Protein AF-A0A1A8F936-F1 (afdb_monomer_lite)

Radius of gyration: 35.99 Å; chains: 1; bounding box: 105×102×99 Å

Sequence (293 aa):
KYKYNGYVRSPADGATTPGNSGSQKEAGVRFKADCNIVEDEHPSTLSPKKKQRNGGMRNSPNCSPKMMSRHDPLLIPGNEQIENMDMNVKRYDSTGMFHWCPSKDIEKVILTRSEASMTVLSGHVVVCIFGDVTSALVGLRNLVMPLRASNFHYHELKPIVFVGSLDYLRREWETLHNFPKVSILPGTPLSRADLRAVNINLCDMCVILSANQNNIEDASLQDKECILASLNIKSMQFDDSIGVLQANSQGFTPPGMDRSSPDSSPVHGFVRQASVTTGSNIPIITELVNDSN

Foldseek 3Di:
DDDDDDDDDDDDDDDDDDDDDDDDDDDDPDPDDDDDDDDDDDDDDDDDDDDDDDDDDDDDDDDDDDDDDDDDDDDDPPDPPPVVVPVVDCLDDPVLFFGWDPFDDQVVQEDELVRLQVPPAAAAEEEFEADDLPFDDPQCLVVVGVLGTNVDDPVRRHAYEYEEAPNNVVVNSVSPRTHPRYHYYHHHLLDPSSCVSNVLLRYPEYEYYYSQQPPDPDLVCSCVRLVSSLVSLQADFDDPCVVVVVVPPPDDDDPDDDDDDDDDDDPPPPVPPPRRRGSNPRHYDTDGPDPVD

Organism: NCBI:txid1143690

Structure (mmCIF, N/CA/C/O backbone):
data_AF-A0A1A8F936-F1
#
_entry.id   AF-A0A1A8F936-F1
#
loop_
_atom_site.group_PDB
_atom_site.id
_atom_site.type_symbol
_atom_site.label_atom_id
_atom_site.label_alt_id
_atom_site.label_comp_id
_atom_site.label_asym_id
_atom_site.label_entity_id
_atom_site.label_seq_id
_atom_site.pdbx_PDB_ins_code
_atom_site.Cartn_x
_atom_site.Cartn_y
_atom_site.Cartn_z
_atom_site.occupancy
_atom_site.B_iso_or_equiv
_atom_site.auth_seq_id
_atom_site.auth_comp_id
_atom_site.auth_asym_id
_atom_site.auth_atom_id
_atom_site.pdbx_PDB_model_num
ATOM 1 N N . LYS A 1 1 ? -47.589 12.586 24.378 1.00 42.75 1 LYS A N 1
ATOM 2 C CA . LYS A 1 1 ? -47.772 13.029 25.784 1.00 42.75 1 LYS A CA 1
ATOM 3 C C . LYS A 1 1 ? -48.110 11.811 26.639 1.00 42.75 1 LYS A C 1
ATOM 5 O O . LYS A 1 1 ? -49.279 11.504 26.797 1.00 42.75 1 LYS A O 1
ATOM 10 N N . TYR A 1 2 ? -47.095 11.128 27.159 1.00 33.09 2 TYR A N 1
ATOM 11 C CA . TYR A 1 2 ? -47.246 10.101 28.188 1.00 33.09 2 TYR A CA 1
ATOM 12 C C . TYR A 1 2 ? -46.315 10.504 29.332 1.00 33.09 2 TYR A C 1
ATOM 14 O O . TYR A 1 2 ? -45.123 10.701 29.115 1.00 33.09 2 TYR A O 1
ATOM 22 N N . LYS A 1 3 ? -46.901 10.786 30.501 1.00 33.59 3 LYS A N 1
ATOM 23 C CA . LYS A 1 3 ? -46.202 11.209 31.720 1.00 33.59 3 LYS A CA 1
ATOM 24 C C . LYS A 1 3 ? -45.854 9.958 32.522 1.00 33.59 3 LYS A C 1
ATOM 26 O O . LYS A 1 3 ? -46.764 9.232 32.905 1.00 33.59 3 LYS A O 1
ATOM 31 N N . TYR A 1 4 ? -44.572 9.755 32.802 1.00 32.75 4 TYR A N 1
ATOM 32 C CA . TYR A 1 4 ? -44.099 8.821 33.820 1.00 32.75 4 TYR A CA 1
ATOM 33 C C . TYR A 1 4 ? -43.581 9.658 34.995 1.00 32.75 4 TYR A C 1
ATOM 35 O O . TYR A 1 4 ? -42.657 10.449 34.830 1.00 32.75 4 TYR A O 1
ATOM 43 N N . ASN A 1 5 ? -44.229 9.528 36.153 1.00 34.00 5 ASN A N 1
ATOM 44 C CA . ASN A 1 5 ? -43.796 10.087 37.433 1.00 34.00 5 ASN A CA 1
ATOM 45 C C . ASN A 1 5 ? -43.397 8.903 38.320 1.00 34.00 5 ASN A C 1
ATOM 47 O O . ASN A 1 5 ? -44.228 8.032 38.566 1.00 34.00 5 ASN A O 1
ATOM 51 N N . GLY A 1 6 ? -42.165 8.881 38.824 1.00 34.78 6 GLY A N 1
ATOM 52 C CA . GLY A 1 6 ? -41.709 7.869 39.775 1.00 34.78 6 GLY A CA 1
ATOM 53 C C . GLY A 1 6 ? -40.382 8.271 40.404 1.00 34.78 6 GLY A C 1
ATOM 54 O O . GLY A 1 6 ? -39.388 8.416 39.709 1.00 34.78 6 GLY A O 1
ATOM 55 N N . TYR A 1 7 ? -40.421 8.521 41.708 1.00 34.28 7 TYR A N 1
ATOM 56 C CA . TYR A 1 7 ? -39.411 9.164 42.546 1.00 34.28 7 TYR A CA 1
ATOM 57 C C . TYR A 1 7 ? -38.099 8.379 42.740 1.00 34.28 7 TYR A C 1
ATOM 59 O O . TYR A 1 7 ? -38.087 7.155 42.819 1.00 34.28 7 TYR A O 1
ATOM 67 N N . VAL A 1 8 ? -37.021 9.141 42.947 1.00 33.69 8 VAL A N 1
ATOM 68 C CA . VAL A 1 8 ? -35.706 8.733 43.474 1.00 33.69 8 VAL A CA 1
ATOM 69 C C . VAL A 1 8 ? -35.759 8.570 45.000 1.00 33.69 8 VAL A C 1
ATOM 71 O O . VAL A 1 8 ? -36.314 9.445 45.668 1.00 33.69 8 VAL A O 1
ATOM 74 N N . ARG A 1 9 ? -35.099 7.535 45.552 1.00 34.94 9 ARG A N 1
ATOM 75 C CA . ARG A 1 9 ? -34.324 7.599 46.817 1.00 34.94 9 ARG A CA 1
ATOM 76 C C . ARG A 1 9 ? -33.501 6.324 47.071 1.00 34.94 9 ARG A C 1
ATOM 78 O O . ARG A 1 9 ? -34.065 5.254 47.264 1.00 34.94 9 ARG A O 1
ATOM 85 N N . SER A 1 10 ? -32.178 6.487 47.137 1.00 36.84 10 SER A N 1
ATOM 86 C CA . SER A 1 10 ? -31.239 5.596 47.844 1.00 36.84 10 SER A CA 1
ATOM 87 C C . SER A 1 10 ? -31.344 5.795 49.366 1.00 36.84 10 SER A C 1
ATOM 89 O O . SER A 1 10 ? -31.863 6.827 49.809 1.00 36.84 10 SER A O 1
ATOM 91 N N . PRO A 1 11 ? -30.818 4.858 50.175 1.00 45.50 11 PRO A N 1
ATOM 92 C CA . PRO A 1 11 ? -29.579 5.165 50.900 1.00 45.50 11 PRO A CA 1
ATOM 93 C C . PRO A 1 11 ? -28.582 3.991 50.995 1.00 45.50 11 PRO A C 1
ATOM 95 O O . PRO A 1 11 ? -28.840 2.885 50.530 1.00 45.50 11 PRO A O 1
ATOM 98 N N . ALA A 1 12 ? -27.416 4.322 51.547 1.00 34.81 12 ALA A N 1
ATOM 99 C CA . ALA A 1 12 ? -26.143 3.613 51.533 1.00 34.81 12 ALA A CA 1
ATOM 100 C C . ALA A 1 12 ? -25.904 2.628 52.701 1.00 34.81 12 ALA A C 1
ATOM 102 O O . ALA A 1 12 ? -26.632 2.632 53.690 1.00 34.81 12 ALA A O 1
ATOM 103 N N . ASP A 1 13 ? -24.788 1.901 52.548 1.00 33.97 13 ASP A N 1
ATOM 104 C CA . ASP A 1 13 ? -23.874 1.304 53.538 1.00 33.97 13 ASP A CA 1
ATOM 105 C C . ASP A 1 13 ? -24.266 0.061 54.356 1.00 33.97 13 ASP A C 1
ATOM 107 O O . ASP A 1 13 ? -25.282 0.003 55.042 1.00 33.97 13 ASP A O 1
ATOM 111 N N . GLY A 1 14 ? -23.340 -0.913 54.363 1.00 30.88 14 GLY A N 1
ATOM 112 C CA . GLY A 1 14 ? -23.309 -2.013 55.331 1.00 30.88 14 GLY A CA 1
ATOM 113 C C . GLY A 1 14 ? -22.509 -3.241 54.885 1.00 30.88 14 GLY A C 1
ATOM 114 O O . GLY A 1 14 ? -23.079 -4.216 54.412 1.00 30.88 14 GLY A O 1
ATOM 115 N N . ALA A 1 15 ? -21.187 -3.210 55.062 1.00 32.78 15 ALA A N 1
ATOM 116 C CA . ALA A 1 15 ? -20.292 -4.364 54.942 1.00 32.78 15 ALA A CA 1
ATOM 117 C C . ALA A 1 15 ? -20.504 -5.383 56.077 1.00 32.78 15 ALA A C 1
ATOM 119 O O . ALA A 1 15 ? -20.591 -4.948 57.218 1.00 32.78 15 ALA A O 1
ATOM 120 N N . THR A 1 16 ? -20.464 -6.702 55.810 1.00 34.72 16 THR A N 1
ATOM 121 C CA . THR A 1 16 ? -19.676 -7.705 56.579 1.00 34.72 16 THR A CA 1
ATOM 122 C C . THR A 1 16 ? -19.672 -9.085 55.890 1.00 34.72 16 THR A C 1
ATOM 124 O O . THR A 1 16 ? -20.715 -9.612 55.516 1.00 34.72 16 THR A O 1
ATOM 127 N N . THR A 1 17 ? -18.487 -9.684 55.766 1.00 38.97 17 THR A N 1
ATOM 128 C CA . THR A 1 17 ? -18.207 -11.106 55.474 1.00 38.97 17 THR A CA 1
ATOM 129 C C . THR A 1 17 ? -18.592 -12.004 56.666 1.00 38.97 17 THR A C 1
ATOM 131 O O . THR A 1 17 ? -18.640 -11.505 57.792 1.00 38.97 17 THR A O 1
ATOM 134 N N . PRO A 1 18 ? -18.780 -13.330 56.484 1.00 45.25 18 PRO A N 1
ATOM 135 C CA . PRO A 1 18 ? -17.704 -14.247 56.903 1.00 45.25 18 PRO A CA 1
ATOM 136 C C . PRO A 1 18 ? -17.596 -15.577 56.117 1.00 45.25 18 PRO A C 1
ATOM 138 O O . PRO A 1 18 ? -18.572 -16.088 55.583 1.00 45.25 18 PRO A O 1
ATOM 141 N N . GLY A 1 19 ? -16.413 -16.204 56.205 1.00 29.14 19 GLY A N 1
ATOM 142 C CA . GLY A 1 19 ? -16.335 -17.621 56.598 1.00 29.14 19 GLY A CA 1
ATOM 143 C C . GLY A 1 19 ? -15.987 -18.676 55.541 1.00 29.14 19 GLY A C 1
ATOM 144 O O . GLY A 1 19 ? -16.849 -19.182 54.838 1.00 29.14 19 GLY A O 1
ATOM 145 N N . ASN A 1 20 ? -14.717 -19.089 55.556 1.00 31.97 20 ASN A N 1
ATOM 146 C CA . ASN A 1 20 ? -14.121 -20.269 54.915 1.00 31.97 20 ASN A CA 1
ATOM 147 C C . ASN A 1 20 ? -14.795 -21.619 55.255 1.00 31.97 20 ASN A C 1
ATOM 149 O O . ASN A 1 20 ? -15.024 -21.919 56.423 1.00 31.97 20 ASN A O 1
ATOM 153 N N . SER A 1 21 ? -14.914 -22.495 54.253 1.00 33.06 21 SER A N 1
ATOM 154 C CA . SER A 1 21 ? -14.606 -23.947 54.257 1.00 33.06 21 SER A CA 1
ATOM 155 C C . SER A 1 21 ? -14.824 -24.419 52.806 1.00 33.06 21 SER A C 1
ATOM 157 O O . SER A 1 21 ? -15.756 -23.965 52.163 1.00 33.06 21 SER A O 1
ATOM 159 N N . GLY A 1 22 ? -13.986 -25.184 52.117 1.00 27.64 22 GLY A N 1
ATOM 160 C CA . GLY A 1 22 ? -13.199 -26.351 52.477 1.00 27.64 22 GLY A CA 1
ATOM 161 C C . GLY A 1 22 ? -13.267 -27.285 51.257 1.00 27.64 22 GLY A C 1
ATOM 162 O O . GLY A 1 22 ? -14.348 -27.721 50.890 1.00 27.64 22 GLY A O 1
ATOM 163 N N . SER A 1 23 ? -12.119 -27.515 50.617 1.00 28.48 23 SER A N 1
ATOM 164 C CA . SER A 1 23 ? -11.715 -28.691 49.827 1.00 28.48 23 SER A CA 1
ATOM 165 C C . SER A 1 23 ? -12.760 -29.474 49.008 1.00 28.48 23 SER A C 1
ATOM 167 O O . SER A 1 23 ? -13.562 -30.197 49.584 1.00 28.48 23 SER A O 1
ATOM 169 N N . GLN A 1 24 ? -12.584 -29.543 47.678 1.00 31.23 24 GLN A N 1
ATOM 170 C CA . GLN A 1 24 ? -12.250 -30.799 46.971 1.00 31.23 24 GLN A CA 1
ATOM 171 C C . GLN A 1 24 ? -12.170 -30.649 45.434 1.00 31.23 24 GLN A C 1
ATOM 173 O O . GLN A 1 24 ? -13.073 -30.121 44.800 1.00 31.23 24 GLN A O 1
ATOM 178 N N . LYS A 1 25 ? -11.127 -31.300 44.894 1.00 34.19 25 LYS A N 1
ATOM 179 C CA . LYS A 1 25 ? -11.024 -32.006 43.601 1.00 34.19 25 LYS A CA 1
ATOM 180 C C . LYS A 1 25 ? -10.677 -31.221 42.330 1.00 34.19 25 LYS A C 1
ATOM 182 O O . LYS A 1 25 ? -11.508 -30.630 41.653 1.00 34.19 25 LYS A O 1
ATOM 187 N N . GLU A 1 26 ? -9.397 -31.385 41.997 1.00 30.77 26 GLU A N 1
ATOM 188 C CA . GLU A 1 26 ? -8.816 -31.460 40.659 1.00 30.77 26 GLU A CA 1
ATOM 189 C C . GLU A 1 26 ? -9.740 -32.101 39.611 1.00 30.77 26 GLU A C 1
ATOM 191 O O . GLU A 1 26 ? -10.237 -33.214 39.788 1.00 30.77 26 GLU A O 1
ATOM 196 N N . ALA A 1 27 ? -9.836 -31.444 38.459 1.00 31.22 27 ALA A N 1
ATOM 197 C CA . ALA A 1 27 ? -10.004 -32.094 37.167 1.00 31.22 27 ALA A CA 1
ATOM 198 C C . ALA A 1 27 ? -9.168 -31.308 36.149 1.00 31.22 27 ALA A C 1
ATOM 200 O O . ALA A 1 27 ? -9.618 -30.332 35.553 1.00 31.22 27 ALA A O 1
ATOM 201 N N . GLY A 1 28 ? -7.903 -31.706 36.005 1.00 29.28 28 GLY A N 1
ATOM 202 C CA . GLY A 1 28 ? -7.044 -31.235 34.928 1.00 29.28 28 GLY A CA 1
ATOM 203 C C . GLY A 1 28 ? -7.538 -31.792 33.597 1.00 29.28 28 GLY A C 1
ATOM 204 O O . GLY A 1 28 ? -7.444 -32.993 33.351 1.00 29.28 28 GLY A O 1
ATOM 205 N N . VAL A 1 29 ? -8.041 -30.925 32.720 1.00 30.73 29 VAL A N 1
ATOM 206 C CA . VAL A 1 29 ? -8.266 -31.277 31.315 1.00 30.73 29 VAL A CA 1
ATOM 207 C C . VAL A 1 29 ? -6.968 -31.010 30.564 1.00 30.73 29 VAL A C 1
ATOM 209 O O . VAL A 1 29 ? -6.651 -29.896 30.156 1.00 30.73 29 VAL A O 1
ATOM 212 N N . ARG A 1 30 ? -6.181 -32.077 30.442 1.00 30.44 30 ARG A N 1
ATOM 213 C CA . ARG A 1 30 ? -5.003 -32.178 29.587 1.00 30.44 30 ARG A CA 1
ATOM 214 C C . ARG A 1 30 ? -5.479 -32.292 28.138 1.00 30.44 30 ARG A C 1
ATOM 216 O O . ARG A 1 30 ? -5.900 -33.368 27.725 1.00 30.44 30 ARG A O 1
ATOM 223 N N . PHE A 1 31 ? -5.400 -31.213 27.362 1.00 28.78 31 PHE A N 1
ATOM 224 C CA . PHE A 1 31 ? -5.488 -31.318 25.906 1.00 28.78 31 PHE A CA 1
ATOM 225 C C . PHE A 1 31 ? -4.203 -31.975 25.399 1.00 28.78 31 PHE A C 1
ATOM 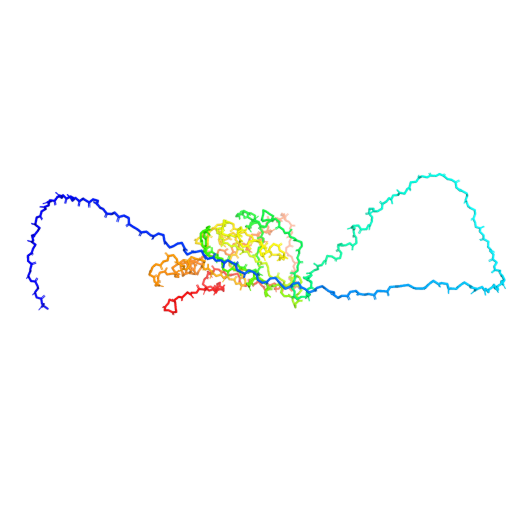227 O O . PHE A 1 31 ? -3.109 -31.420 25.493 1.00 28.78 31 PHE A O 1
ATOM 234 N N . LYS A 1 32 ? -4.341 -33.225 24.959 1.00 28.33 32 LYS A N 1
ATOM 235 C CA . LYS A 1 32 ? -3.282 -34.024 24.358 1.00 28.33 32 LYS A CA 1
ATOM 236 C C . LYS A 1 32 ? -3.261 -3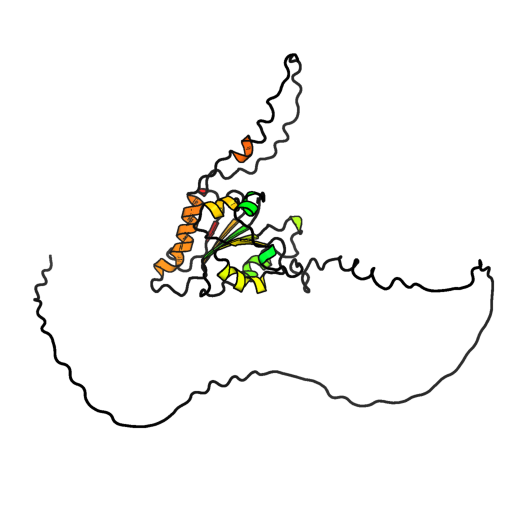3.713 22.861 1.00 28.33 32 LYS A C 1
ATOM 238 O O . LYS A 1 32 ? -4.276 -33.862 22.190 1.00 28.33 32 LYS A O 1
ATOM 243 N N . ALA A 1 33 ? -2.118 -33.236 22.382 1.00 32.03 33 ALA A N 1
ATOM 244 C CA . ALA A 1 33 ? -1.802 -33.178 20.966 1.00 32.03 33 ALA A CA 1
ATOM 245 C C . ALA A 1 33 ? -1.507 -34.602 20.484 1.00 32.03 33 ALA A C 1
ATOM 247 O O . ALA A 1 33 ? -0.608 -35.242 21.027 1.00 32.03 33 ALA A O 1
ATOM 248 N N . ASP A 1 34 ? -2.239 -35.073 19.479 1.00 27.80 34 ASP A N 1
ATOM 249 C CA . ASP A 1 34 ? -1.868 -36.260 18.714 1.00 27.80 34 ASP A CA 1
ATOM 250 C C . ASP A 1 34 ? -1.551 -35.801 17.280 1.00 27.80 34 ASP A C 1
ATOM 252 O O . ASP A 1 34 ? -2.434 -35.531 16.466 1.00 27.80 34 ASP A O 1
ATOM 256 N N . CYS A 1 35 ? -0.251 -35.645 17.009 1.00 27.55 35 CYS A N 1
ATOM 257 C CA . CYS A 1 35 ? 0.310 -35.574 15.664 1.00 27.55 35 CYS A CA 1
ATOM 258 C C . CYS A 1 35 ? 0.354 -36.993 15.086 1.00 27.55 35 CYS A C 1
ATOM 260 O O . CYS A 1 35 ? 1.077 -37.835 15.614 1.00 27.55 35 CYS A O 1
ATOM 262 N N . ASN A 1 36 ? -0.343 -37.244 13.977 1.00 28.98 36 ASN A N 1
ATOM 263 C CA . ASN A 1 36 ? -0.105 -38.432 13.159 1.00 28.98 36 ASN A CA 1
ATOM 264 C C . ASN A 1 36 ? 0.912 -38.091 12.063 1.00 28.98 36 ASN A C 1
ATOM 266 O O . ASN A 1 36 ? 0.574 -37.489 11.046 1.00 28.98 36 ASN A O 1
ATOM 270 N N . ILE A 1 37 ? 2.164 -38.474 12.313 1.00 27.81 37 ILE A N 1
ATOM 271 C CA . ILE A 1 37 ? 3.228 -38.625 11.318 1.00 27.81 37 ILE A CA 1
ATOM 272 C C . ILE A 1 37 ? 3.049 -40.016 10.706 1.00 27.81 37 ILE A C 1
ATOM 274 O O . ILE A 1 37 ? 2.994 -41.003 11.438 1.00 27.81 37 ILE A O 1
ATOM 278 N N . VAL A 1 38 ? 2.937 -40.094 9.382 1.00 29.23 38 VAL A N 1
ATOM 279 C CA . VAL A 1 38 ? 2.951 -41.363 8.646 1.00 29.23 38 VAL A CA 1
ATOM 280 C C . VAL A 1 38 ? 4.319 -41.463 7.974 1.00 29.23 38 VAL A C 1
ATOM 282 O O . VAL A 1 38 ? 4.563 -40.819 6.957 1.00 29.23 38 VAL A O 1
ATOM 285 N N . GLU A 1 39 ? 5.231 -42.197 8.609 1.00 25.56 39 GLU A N 1
ATOM 286 C CA . GLU A 1 39 ? 6.436 -42.747 7.981 1.00 25.56 39 GLU A CA 1
ATOM 287 C C . GLU A 1 39 ? 6.060 -44.093 7.351 1.00 25.56 39 GLU A C 1
ATOM 289 O O . GLU A 1 39 ? 5.421 -44.918 8.004 1.00 25.56 39 GLU A O 1
ATOM 294 N N . ASP A 1 40 ? 6.464 -44.321 6.104 1.00 27.23 40 ASP A N 1
ATOM 295 C CA . ASP A 1 40 ? 6.476 -45.653 5.499 1.00 27.23 40 ASP A CA 1
ATOM 296 C C . ASP A 1 40 ? 7.819 -45.820 4.773 1.00 27.23 40 ASP A C 1
ATOM 298 O O . ASP A 1 40 ? 8.071 -45.198 3.740 1.00 27.23 40 ASP A O 1
ATOM 302 N N . GLU A 1 41 ? 8.714 -46.605 5.375 1.00 26.31 41 GLU A N 1
ATOM 303 C CA . GLU A 1 41 ? 10.010 -47.022 4.834 1.00 26.31 41 GLU A CA 1
ATOM 304 C C . GLU A 1 41 ? 10.083 -48.558 4.855 1.00 26.31 41 GLU A C 1
ATOM 306 O O . GLU A 1 41 ? 10.072 -49.183 5.913 1.00 26.31 41 GLU A O 1
ATOM 311 N N . HIS A 1 42 ? 10.254 -49.112 3.650 1.00 32.03 42 HIS A N 1
ATOM 312 C CA . HIS A 1 42 ? 10.908 -50.375 3.282 1.00 32.03 42 HIS A CA 1
ATOM 313 C C . HIS A 1 42 ? 10.380 -51.740 3.778 1.00 32.03 42 HIS A C 1
ATOM 315 O O . HIS A 1 42 ? 9.998 -51.960 4.922 1.00 32.03 42 HIS A O 1
ATOM 321 N N . PRO A 1 43 ? 10.570 -52.762 2.919 1.00 29.81 43 PRO A N 1
ATOM 322 C CA . PRO A 1 43 ? 11.592 -53.738 3.284 1.00 29.81 43 PRO A CA 1
ATOM 323 C C . PRO A 1 43 ? 12.588 -54.057 2.162 1.00 29.81 43 PRO A C 1
ATOM 325 O O . PRO A 1 43 ? 12.285 -54.114 0.971 1.00 29.81 43 PRO A O 1
ATOM 328 N N . SER A 1 44 ? 13.815 -54.288 2.608 1.00 28.17 44 SER A N 1
ATOM 329 C CA . SER A 1 44 ? 14.982 -54.758 1.871 1.00 28.17 44 SER A CA 1
ATOM 330 C C . SER A 1 44 ? 14.967 -56.283 1.702 1.00 28.17 44 SER A C 1
ATOM 332 O O . SER A 1 44 ? 14.320 -56.981 2.479 1.00 28.17 44 SER A O 1
ATOM 334 N N . THR A 1 45 ? 15.711 -56.821 0.721 1.00 27.44 45 THR A N 1
ATOM 335 C CA . THR A 1 45 ? 16.548 -58.035 0.885 1.00 27.44 45 THR A CA 1
ATOM 336 C C . THR A 1 45 ? 17.368 -58.405 -0.371 1.00 27.44 45 THR A C 1
ATOM 338 O O . THR A 1 45 ? 16.831 -58.646 -1.444 1.00 27.44 45 THR A O 1
ATOM 341 N N . LEU A 1 46 ? 18.682 -58.561 -0.134 1.00 29.39 46 LEU A N 1
ATOM 342 C CA . LEU A 1 46 ? 19.633 -59.529 -0.723 1.00 29.39 46 LEU A CA 1
ATOM 343 C C . LEU A 1 46 ? 20.385 -59.209 -2.045 1.00 29.39 46 LEU A C 1
ATOM 345 O O . LEU A 1 46 ? 19.883 -59.322 -3.155 1.00 29.39 46 LEU A O 1
ATOM 349 N N . SER A 1 47 ? 21.694 -58.958 -1.889 1.00 32.06 47 SER A N 1
ATOM 350 C CA . SER A 1 47 ? 22.787 -59.304 -2.835 1.00 32.06 47 SER A CA 1
ATOM 351 C C . SER A 1 47 ? 23.366 -60.701 -2.466 1.00 32.06 47 SER A C 1
ATOM 353 O O . SER A 1 47 ? 22.865 -61.269 -1.494 1.00 32.06 47 SER A O 1
ATOM 355 N N . PRO A 1 48 ? 24.456 -61.266 -3.061 1.00 45.94 48 PRO A N 1
ATOM 356 C CA . PRO A 1 48 ? 25.286 -60.849 -4.212 1.00 45.94 48 PRO A CA 1
ATOM 357 C C . PRO A 1 48 ? 25.664 -62.002 -5.191 1.00 45.94 48 PRO A C 1
ATOM 359 O O . PRO A 1 48 ? 25.614 -63.176 -4.831 1.00 45.94 48 PRO A O 1
ATOM 362 N N . LYS A 1 49 ? 26.206 -61.704 -6.389 1.00 30.20 49 LYS A N 1
ATOM 363 C CA . LYS A 1 49 ? 27.198 -62.595 -7.040 1.00 30.20 49 LYS A CA 1
ATOM 364 C C . LYS A 1 49 ? 28.117 -61.876 -8.037 1.00 30.20 49 LYS A C 1
ATOM 366 O O . LYS A 1 49 ? 27.700 -61.113 -8.895 1.00 30.20 49 LYS A O 1
ATOM 371 N N . LYS A 1 50 ? 29.405 -62.160 -7.852 1.00 31.92 50 LYS A N 1
ATOM 372 C CA . LYS A 1 50 ? 30.613 -61.683 -8.540 1.00 31.92 50 LYS A CA 1
ATOM 373 C C . LYS A 1 50 ? 30.915 -62.580 -9.756 1.00 31.92 50 LYS A C 1
ATOM 375 O O . LYS A 1 50 ? 30.561 -63.755 -9.708 1.00 31.92 50 LYS A O 1
ATOM 380 N N . LYS A 1 51 ? 31.735 -62.061 -10.694 1.00 29.58 51 LYS A N 1
ATOM 381 C CA . LYS A 1 51 ? 32.579 -62.769 -11.701 1.00 29.58 51 LYS A CA 1
ATOM 382 C C . LYS A 1 51 ? 31.969 -62.903 -13.112 1.00 29.58 51 LYS A C 1
ATOM 384 O O . LYS A 1 51 ? 31.096 -63.728 -13.309 1.00 29.58 51 LYS A O 1
ATOM 389 N N . GLN A 1 52 ? 32.532 -62.201 -14.107 1.00 32.75 52 GLN A N 1
ATOM 390 C CA . GLN A 1 52 ? 33.491 -62.788 -15.064 1.00 32.75 52 GLN A CA 1
ATOM 391 C C . GLN A 1 52 ? 34.152 -61.714 -15.955 1.00 32.75 52 GLN A C 1
ATOM 393 O O . GLN A 1 52 ? 33.503 -60.816 -16.475 1.00 32.75 52 GLN A O 1
ATOM 398 N N . ARG A 1 53 ? 35.475 -61.837 -16.104 1.00 34.91 53 ARG A N 1
ATOM 399 C CA . ARG A 1 53 ? 36.376 -61.102 -17.004 1.00 34.91 53 ARG A CA 1
ATOM 400 C C . ARG A 1 53 ? 36.692 -62.014 -18.195 1.00 34.91 53 ARG A C 1
ATOM 402 O O . ARG A 1 53 ? 36.939 -63.192 -17.958 1.00 34.91 53 ARG A O 1
ATOM 409 N N . ASN A 1 54 ? 36.702 -61.465 -19.411 1.00 31.86 54 ASN A N 1
ATOM 410 C CA . ASN A 1 54 ? 37.453 -61.863 -20.625 1.00 31.86 54 ASN A CA 1
ATOM 411 C C . ASN A 1 54 ? 36.998 -60.888 -21.734 1.00 31.86 54 ASN A C 1
ATOM 413 O O . ASN A 1 54 ? 35.807 -60.646 -21.841 1.00 31.86 54 ASN A O 1
ATOM 417 N N . GLY A 1 55 ? 37.816 -60.211 -22.539 1.00 30.84 55 GLY A N 1
ATOM 418 C CA . GLY A 1 55 ? 39.146 -60.501 -23.072 1.00 30.84 55 GLY A CA 1
ATOM 419 C C . GLY A 1 55 ? 39.023 -60.479 -24.604 1.00 30.84 55 GLY A C 1
ATOM 420 O O . GLY A 1 55 ? 38.286 -61.295 -25.142 1.00 30.84 55 GLY A O 1
ATOM 421 N N . GLY A 1 56 ? 39.687 -59.552 -25.307 1.00 32.38 56 GLY A N 1
ATOM 422 C CA . GLY A 1 56 ? 39.649 -59.524 -26.777 1.00 32.38 56 GLY A CA 1
ATOM 423 C C . GLY A 1 56 ? 40.262 -58.275 -27.410 1.00 32.38 56 GLY A C 1
ATOM 424 O O . GLY A 1 56 ? 39.579 -57.287 -27.636 1.00 32.38 56 GLY A O 1
ATOM 425 N N . MET A 1 57 ? 41.564 -58.343 -27.683 1.00 35.44 57 MET A N 1
ATOM 426 C CA . MET A 1 57 ? 42.377 -57.354 -28.400 1.00 35.44 57 MET A CA 1
ATOM 427 C C . MET A 1 57 ? 42.020 -57.287 -29.893 1.00 35.44 57 MET A C 1
ATOM 429 O O . MET A 1 57 ? 41.766 -58.331 -30.492 1.00 35.44 57 MET A O 1
ATOM 433 N N . ARG A 1 58 ? 42.147 -56.105 -30.518 1.00 40.22 58 ARG A N 1
ATOM 434 C CA . ARG A 1 58 ? 42.565 -55.950 -31.927 1.00 40.22 58 ARG A CA 1
ATOM 435 C C . ARG A 1 58 ? 43.125 -54.538 -32.184 1.00 40.22 58 ARG A C 1
ATOM 437 O O . ARG A 1 58 ? 42.443 -53.546 -31.962 1.00 40.22 58 ARG A O 1
ATOM 444 N N . ASN A 1 59 ? 44.383 -54.50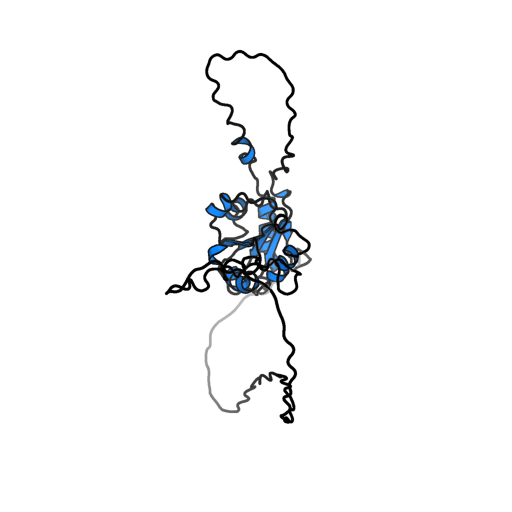7 -32.630 1.00 28.77 59 ASN A N 1
ATOM 445 C CA . ASN A 1 59 ? 45.190 -53.352 -33.062 1.00 28.77 59 ASN A CA 1
ATOM 446 C C . ASN A 1 59 ? 44.943 -53.106 -34.580 1.00 28.77 59 ASN A C 1
ATOM 448 O O . ASN A 1 59 ? 44.553 -54.054 -35.262 1.00 28.77 59 ASN A O 1
ATOM 452 N N . SER A 1 60 ? 45.061 -51.906 -35.177 1.00 38.78 60 SER A N 1
ATOM 453 C CA . SER A 1 60 ? 46.280 -51.161 -35.605 1.00 38.78 60 SER A CA 1
ATOM 454 C C . SER A 1 60 ? 45.843 -49.964 -36.540 1.00 38.78 60 SER A C 1
ATOM 456 O O . SER A 1 60 ? 44.638 -49.760 -36.663 1.00 38.78 60 SER A O 1
ATOM 458 N N . PRO A 1 61 ? 46.712 -49.182 -37.241 1.00 47.91 61 PRO A N 1
ATOM 459 C CA . PRO A 1 61 ? 47.245 -47.872 -36.800 1.00 47.91 61 PRO A CA 1
ATOM 460 C C . PRO A 1 61 ? 47.207 -46.723 -37.867 1.00 47.91 61 PRO A C 1
ATOM 462 O O . PRO A 1 61 ? 46.837 -46.967 -39.009 1.00 47.91 61 PRO A O 1
ATOM 465 N N . ASN A 1 62 ? 47.652 -45.503 -37.485 1.00 29.95 62 ASN A N 1
ATOM 466 C CA . ASN A 1 62 ? 48.208 -44.340 -38.261 1.00 29.95 62 ASN A CA 1
ATOM 467 C C . ASN A 1 62 ? 47.525 -43.006 -37.890 1.00 29.95 62 ASN A C 1
ATOM 469 O O . ASN A 1 62 ? 46.323 -42.992 -37.684 1.00 29.95 62 ASN A O 1
ATOM 473 N N . CYS A 1 63 ? 48.146 -41.820 -37.825 1.00 28.86 63 CYS A N 1
ATOM 474 C CA . CYS A 1 63 ? 49.517 -41.304 -37.962 1.00 28.86 63 CYS A CA 1
ATOM 475 C C . CYS A 1 63 ? 49.515 -39.907 -37.279 1.00 28.86 63 CYS A C 1
ATOM 477 O O . CYS A 1 63 ? 48.519 -39.194 -37.368 1.00 28.86 63 CYS A O 1
ATOM 479 N N . SER A 1 64 ? 50.590 -39.517 -36.584 1.00 32.91 64 SER A N 1
ATOM 480 C CA . SER A 1 64 ? 50.748 -38.210 -35.894 1.00 3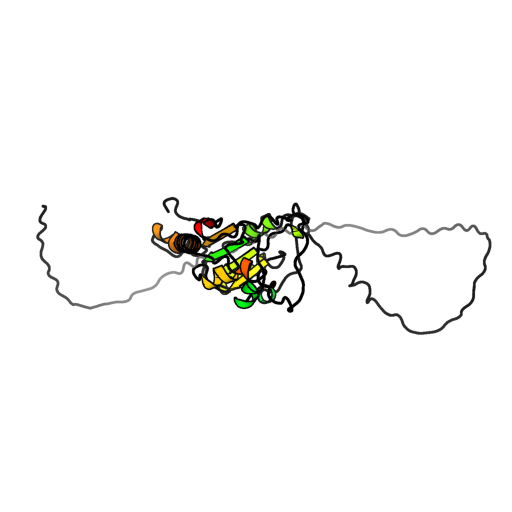2.91 64 SER A CA 1
ATOM 481 C C . SER A 1 64 ? 51.283 -37.102 -36.846 1.00 32.91 64 SER A C 1
ATOM 483 O O . SER A 1 64 ? 51.564 -37.428 -37.998 1.00 32.91 64 SER A O 1
ATOM 485 N N . PRO A 1 65 ? 51.465 -35.824 -36.420 1.00 46.44 65 PRO A N 1
ATOM 486 C CA . PRO A 1 65 ? 52.541 -35.463 -35.485 1.00 46.44 65 PRO A CA 1
ATOM 487 C C . PRO A 1 65 ? 52.153 -34.494 -34.353 1.00 46.44 65 PRO A C 1
ATOM 489 O O . PRO A 1 65 ? 51.340 -33.587 -34.489 1.00 46.44 65 PRO A O 1
ATOM 492 N N . LYS A 1 66 ? 52.826 -34.708 -33.219 1.00 33.12 66 LYS A N 1
ATOM 493 C CA . LYS A 1 66 ? 52.861 -33.861 -32.024 1.00 33.12 66 LYS A CA 1
ATOM 494 C C . LYS A 1 66 ? 53.712 -32.611 -32.273 1.00 33.12 66 LYS A C 1
ATOM 496 O O . LYS A 1 66 ? 54.833 -32.735 -32.762 1.00 33.12 66 LYS A O 1
ATOM 501 N N . MET A 1 67 ? 53.235 -31.451 -31.824 1.00 38.53 67 MET A N 1
ATOM 502 C CA . MET A 1 67 ? 54.089 -30.314 -31.464 1.00 38.53 67 MET A CA 1
ATOM 503 C C . MET A 1 67 ? 54.438 -30.391 -29.974 1.00 38.53 67 MET A C 1
ATOM 505 O O . MET A 1 67 ? 53.682 -30.918 -29.159 1.00 38.53 67 MET A O 1
ATOM 509 N N . MET A 1 68 ? 55.648 -29.945 -29.661 1.00 40.19 68 MET A N 1
ATOM 510 C CA . MET A 1 68 ? 56.352 -30.149 -28.401 1.00 40.19 68 MET A CA 1
ATOM 511 C C . MET A 1 68 ? 55.908 -29.152 -27.326 1.00 40.19 68 MET A C 1
ATOM 513 O O . MET A 1 68 ? 55.835 -27.964 -27.608 1.00 40.19 68 MET A O 1
ATOM 517 N N . SER A 1 69 ? 55.735 -29.607 -26.084 1.00 39.84 69 SER A N 1
ATOM 518 C CA . SER A 1 69 ? 56.300 -28.927 -24.910 1.00 39.84 69 SER A CA 1
ATOM 519 C C . SER A 1 69 ? 56.244 -29.852 -23.690 1.00 39.84 69 SER A C 1
ATOM 521 O O . SER A 1 69 ? 55.247 -30.534 -23.456 1.00 39.84 69 SER A O 1
ATOM 523 N N . ARG A 1 70 ? 57.358 -29.924 -22.962 1.00 39.56 70 ARG A N 1
ATOM 524 C CA . ARG A 1 70 ? 57.535 -30.643 -21.694 1.00 39.56 70 ARG A CA 1
ATOM 525 C C . ARG A 1 70 ? 57.127 -29.730 -20.519 1.00 39.56 70 ARG A C 1
ATOM 527 O O . ARG A 1 70 ? 57.292 -28.522 -20.616 1.00 39.56 70 ARG A O 1
ATOM 534 N N . HIS A 1 71 ? 56.643 -30.374 -19.452 1.00 35.56 71 HIS A N 1
ATOM 535 C CA . HIS A 1 71 ? 56.500 -29.983 -18.027 1.00 35.56 71 HIS A CA 1
ATOM 536 C C . HIS A 1 71 ? 57.480 -28.897 -17.513 1.00 35.56 71 HIS A C 1
ATOM 538 O O . HIS A 1 71 ? 58.592 -28.827 -18.028 1.00 35.56 71 HIS A O 1
ATOM 544 N N . ASP A 1 72 ? 57.216 -28.059 -16.493 1.00 34.34 72 ASP A N 1
ATOM 545 C CA . ASP A 1 72 ? 56.470 -28.156 -15.201 1.00 34.34 72 ASP A CA 1
ATOM 546 C C . ASP A 1 72 ? 56.473 -26.735 -14.523 1.00 34.34 72 ASP A C 1
ATOM 548 O O . ASP A 1 72 ? 57.156 -25.868 -15.076 1.00 34.34 72 ASP A O 1
ATOM 552 N N . PRO A 1 73 ? 55.967 -26.441 -13.292 1.00 46.94 73 PRO A N 1
ATOM 553 C CA . PRO A 1 73 ? 54.795 -26.886 -12.518 1.00 46.94 73 PRO A CA 1
ATOM 554 C C . PRO A 1 73 ? 53.927 -25.691 -11.984 1.00 46.94 73 PRO A C 1
ATOM 556 O O . PRO A 1 73 ? 54.306 -24.529 -12.074 1.00 46.94 73 PRO A O 1
ATOM 559 N N . LEU A 1 74 ? 52.809 -26.002 -11.311 1.00 39.91 74 LEU A N 1
ATOM 560 C CA . LEU A 1 74 ? 52.047 -25.143 -10.370 1.00 39.91 74 LEU A CA 1
ATOM 561 C C . LEU A 1 74 ? 51.264 -23.936 -10.930 1.00 39.91 74 LEU A C 1
ATOM 563 O O . LEU A 1 74 ? 51.803 -22.852 -11.114 1.00 39.91 74 LEU A O 1
ATOM 567 N N . LEU A 1 75 ? 49.945 -24.110 -11.049 1.00 34.31 75 LEU A N 1
ATOM 568 C CA . LEU A 1 75 ? 48.888 -23.274 -10.448 1.00 34.31 75 LEU A CA 1
ATOM 569 C C . LEU A 1 75 ? 47.573 -23.634 -11.141 1.00 34.31 75 LEU A C 1
ATOM 571 O O . LEU A 1 75 ? 47.347 -23.312 -12.301 1.00 34.31 75 LEU A O 1
ATOM 575 N N . ILE A 1 76 ? 46.718 -24.343 -10.415 1.00 40.59 76 ILE A N 1
ATOM 576 C CA . ILE A 1 76 ? 45.305 -24.496 -10.748 1.00 40.59 76 ILE A CA 1
ATOM 577 C C . ILE A 1 76 ? 44.630 -23.215 -10.235 1.00 40.59 76 ILE A C 1
ATOM 579 O O . ILE A 1 76 ? 44.627 -23.028 -9.017 1.00 40.59 76 ILE A O 1
ATOM 583 N N . PRO A 1 77 ? 44.040 -22.337 -11.067 1.00 40.00 77 PRO A N 1
ATOM 584 C CA . PRO A 1 77 ? 42.993 -21.454 -10.581 1.00 40.00 77 PRO A CA 1
ATOM 585 C C . PRO A 1 77 ? 41.746 -22.327 -10.455 1.00 40.00 77 PRO A C 1
ATOM 587 O O . PRO A 1 77 ? 41.122 -22.713 -11.445 1.00 40.00 77 PRO A O 1
ATOM 590 N N . GLY A 1 78 ? 41.468 -22.743 -9.224 1.00 34.69 78 GLY A N 1
ATOM 591 C CA . GLY A 1 78 ? 40.250 -23.456 -8.887 1.00 34.69 78 GLY A CA 1
ATOM 592 C C . GLY A 1 78 ? 39.028 -22.572 -9.126 1.00 34.69 78 GLY A C 1
ATOM 593 O O . GLY A 1 78 ? 39.040 -21.390 -8.818 1.00 34.69 78 GLY A O 1
ATOM 594 N N . ASN A 1 79 ? 37.981 -23.185 -9.669 1.00 46.56 79 ASN A N 1
ATOM 595 C CA . ASN A 1 79 ? 36.567 -22.997 -9.332 1.00 46.56 79 ASN A CA 1
ATOM 596 C C . ASN A 1 79 ? 35.891 -21.608 -9.291 1.00 46.56 79 ASN A C 1
ATOM 598 O O . ASN A 1 79 ? 34.689 -21.576 -9.051 1.00 46.56 79 ASN A O 1
ATOM 602 N N . GLU A 1 80 ? 36.526 -20.490 -9.627 1.00 40.91 80 GLU A N 1
ATOM 603 C CA . GLU A 1 80 ? 35.849 -19.174 -9.583 1.00 40.91 80 GLU A CA 1
ATOM 604 C C . GLU A 1 80 ? 34.881 -18.905 -10.758 1.00 40.91 80 GLU A C 1
ATOM 606 O O . GLU A 1 80 ? 34.228 -17.866 -10.814 1.00 40.91 80 GLU A O 1
ATOM 611 N N . GLN A 1 81 ? 34.742 -19.836 -11.708 1.00 38.25 81 GLN A N 1
ATOM 612 C CA . GLN A 1 81 ? 33.863 -19.667 -12.877 1.00 38.25 81 GLN A CA 1
ATOM 613 C C . GLN A 1 81 ? 32.549 -20.459 -12.816 1.00 38.25 81 GLN A C 1
ATOM 615 O O . GLN A 1 81 ? 31.731 -20.331 -13.725 1.00 38.25 81 GLN A O 1
ATOM 620 N N . ILE A 1 82 ? 32.305 -21.236 -11.756 1.00 43.97 82 ILE A N 1
ATOM 621 C CA . ILE A 1 82 ? 31.056 -22.008 -11.623 1.00 43.97 82 ILE A CA 1
ATOM 622 C C . ILE A 1 82 ? 29.945 -21.180 -10.953 1.00 43.97 82 ILE A C 1
ATOM 624 O O . ILE A 1 82 ? 28.776 -21.405 -11.234 1.00 43.97 82 ILE A O 1
ATOM 628 N N . GLU A 1 83 ? 30.272 -20.140 -10.181 1.00 39.91 83 GLU A N 1
ATOM 629 C CA . GLU A 1 83 ? 29.250 -19.324 -9.496 1.00 39.91 83 GLU A CA 1
ATOM 630 C C . GLU A 1 83 ? 28.630 -18.218 -10.372 1.00 39.91 83 GLU A C 1
ATOM 632 O O . GLU A 1 83 ? 27.573 -17.685 -10.044 1.00 39.91 83 GLU A O 1
ATOM 637 N N . ASN A 1 84 ? 29.227 -17.894 -11.526 1.00 39.56 84 ASN A N 1
ATOM 638 C CA . ASN A 1 84 ? 28.752 -16.805 -12.397 1.00 39.56 84 ASN A CA 1
ATOM 639 C C . ASN A 1 84 ? 27.831 -17.248 -13.551 1.00 39.56 84 ASN A C 1
ATOM 641 O O . ASN A 1 84 ? 27.308 -16.396 -14.270 1.00 39.56 84 ASN A O 1
ATOM 645 N N . MET A 1 85 ? 27.583 -18.553 -13.726 1.00 45.06 85 MET A N 1
ATOM 646 C CA . MET A 1 85 ? 26.598 -19.071 -14.695 1.00 45.06 85 MET A CA 1
ATOM 647 C C . MET A 1 85 ? 25.264 -19.512 -14.069 1.00 45.06 85 MET A C 1
ATOM 649 O O . MET A 1 85 ? 24.321 -19.787 -14.807 1.00 45.06 85 MET A O 1
ATOM 653 N N . ASP A 1 86 ? 25.125 -19.463 -12.741 1.00 44.50 86 ASP A N 1
ATOM 654 C CA . ASP A 1 86 ? 23.840 -19.659 -12.043 1.00 44.50 86 ASP A CA 1
ATOM 655 C C . ASP A 1 86 ? 23.015 -18.359 -11.911 1.00 44.50 86 ASP A C 1
ATOM 657 O O . ASP A 1 86 ? 21.917 -18.338 -11.353 1.00 44.50 86 ASP A O 1
ATOM 661 N N . MET A 1 87 ? 23.491 -17.258 -12.506 1.00 45.22 87 MET A N 1
ATOM 662 C CA . MET A 1 87 ? 22.692 -16.054 -12.773 1.00 45.22 87 MET A CA 1
ATOM 663 C C . MET A 1 87 ? 21.819 -16.177 -14.030 1.00 45.22 87 MET A C 1
ATOM 665 O O . MET A 1 87 ? 21.170 -15.205 -14.428 1.00 45.22 87 MET A O 1
ATOM 669 N N . ASN A 1 88 ? 21.657 -17.379 -14.594 1.00 48.28 88 ASN A N 1
ATOM 670 C CA . ASN A 1 88 ? 20.391 -17.714 -15.248 1.00 48.28 88 ASN A CA 1
ATOM 671 C C . ASN A 1 88 ? 19.322 -17.911 -14.153 1.00 48.28 88 ASN A C 1
ATOM 673 O O . ASN A 1 88 ? 18.814 -19.005 -13.922 1.00 48.28 88 ASN A O 1
ATOM 677 N N . VAL A 1 89 ? 19.082 -16.818 -13.418 1.00 62.06 89 VAL A N 1
ATOM 678 C CA . VAL A 1 89 ? 18.246 -16.689 -12.227 1.00 62.06 89 VAL A CA 1
ATOM 679 C C . VAL A 1 89 ? 16.964 -17.446 -12.466 1.00 62.06 89 VAL A C 1
ATOM 681 O O . VAL A 1 89 ? 16.311 -17.210 -13.483 1.00 62.06 89 VAL A O 1
ATOM 684 N N . LYS A 1 90 ? 16.578 -18.313 -11.529 1.00 64.88 90 LYS A N 1
ATOM 685 C CA . LYS A 1 90 ? 15.212 -18.835 -11.460 1.00 64.88 90 LYS A CA 1
ATOM 686 C C . LYS A 1 90 ? 14.257 -17.638 -11.486 1.00 64.88 90 LYS A C 1
ATOM 688 O O . LYS A 1 90 ? 14.050 -16.987 -10.473 1.00 64.88 90 LYS A O 1
ATOM 693 N N . ARG A 1 91 ? 13.757 -17.277 -12.672 1.00 86.62 91 ARG A N 1
ATOM 694 C CA . ARG A 1 91 ? 12.841 -16.137 -12.860 1.00 86.62 91 ARG A CA 1
ATOM 695 C C . ARG A 1 91 ? 11.454 -16.459 -12.331 1.00 86.62 91 ARG A C 1
ATOM 697 O O . ARG A 1 91 ? 10.668 -15.552 -12.073 1.00 86.62 91 ARG A O 1
ATOM 704 N N . TYR A 1 92 ? 11.194 -17.751 -12.182 1.00 94.44 92 TYR A N 1
ATOM 705 C CA . TYR A 1 92 ? 9.954 -18.318 -11.713 1.00 94.44 92 TYR A CA 1
ATOM 706 C C . TYR A 1 92 ? 10.209 -19.239 -10.526 1.00 94.44 92 TYR A C 1
ATOM 708 O O . TYR A 1 92 ? 11.339 -19.676 -10.284 1.00 94.44 92 TYR A O 1
ATOM 716 N N . ASP A 1 93 ? 9.149 -19.508 -9.781 1.00 93.31 93 ASP A N 1
ATOM 717 C CA . ASP A 1 93 ? 9.147 -20.489 -8.709 1.00 93.31 93 ASP A CA 1
ATOM 718 C C . ASP A 1 93 ? 9.339 -21.918 -9.257 1.00 93.31 93 ASP A C 1
ATOM 720 O O . ASP A 1 93 ? 9.420 -22.145 -10.465 1.00 93.31 93 ASP A O 1
ATOM 724 N N . SER A 1 94 ? 9.418 -22.913 -8.371 1.00 92.31 94 SER A N 1
ATOM 725 C CA . SER A 1 94 ? 9.626 -24.312 -8.772 1.00 92.31 94 SER A CA 1
ATOM 726 C C . SER A 1 94 ? 8.513 -24.869 -9.663 1.00 92.31 94 SER A C 1
ATOM 728 O O . SER A 1 94 ? 8.765 -25.807 -10.415 1.00 92.31 94 SER A O 1
ATOM 730 N N . THR A 1 95 ? 7.304 -24.304 -9.593 1.00 93.56 95 THR A N 1
ATOM 731 C CA . THR A 1 95 ? 6.175 -24.709 -10.438 1.00 93.56 95 THR A CA 1
ATOM 732 C C . THR A 1 95 ? 6.168 -24.022 -11.805 1.00 93.56 95 THR A C 1
ATOM 734 O O . THR A 1 95 ? 5.491 -24.491 -12.716 1.00 93.56 95 THR A O 1
ATOM 737 N N . GLY A 1 96 ? 6.916 -22.924 -11.972 1.00 93.69 96 GLY A N 1
ATOM 738 C CA . GLY A 1 96 ? 6.885 -22.098 -13.181 1.00 93.69 96 GLY A CA 1
ATOM 739 C C . GLY A 1 96 ? 5.630 -21.223 -13.312 1.00 93.69 96 GLY A C 1
ATOM 740 O O . GLY A 1 96 ? 5.418 -20.606 -14.359 1.00 93.69 96 GLY A O 1
ATOM 741 N N . MET A 1 97 ? 4.789 -21.158 -12.278 1.00 95.38 97 MET A N 1
ATOM 742 C CA . MET A 1 97 ? 3.500 -20.458 -12.314 1.00 95.38 97 MET A CA 1
ATOM 743 C C . MET A 1 97 ? 3.611 -18.986 -11.923 1.00 95.38 97 MET A C 1
ATOM 745 O O . MET A 1 97 ? 2.785 -18.174 -12.345 1.00 95.38 97 MET A O 1
ATOM 749 N N . PHE A 1 98 ? 4.622 -18.616 -11.135 1.00 97.50 98 PHE A N 1
ATOM 750 C CA . PHE A 1 98 ? 4.767 -17.261 -10.606 1.00 97.50 98 PHE A CA 1
ATOM 751 C C . PHE A 1 98 ? 6.193 -16.759 -10.735 1.00 97.50 98 PHE A C 1
ATOM 753 O O . PHE A 1 98 ? 7.147 -17.523 -10.626 1.00 97.50 98 PHE A O 1
ATOM 760 N N . HIS A 1 99 ? 6.346 -15.451 -10.927 1.00 96.69 99 HIS A N 1
ATOM 761 C CA . HIS A 1 99 ? 7.647 -14.806 -10.866 1.00 96.69 99 HIS A CA 1
ATOM 762 C C . HIS A 1 99 ? 8.228 -14.907 -9.464 1.00 96.69 99 HIS A C 1
ATOM 764 O O . HIS A 1 99 ? 7.546 -14.656 -8.469 1.00 96.69 99 HIS A O 1
ATOM 770 N N . TRP A 1 100 ? 9.520 -15.192 -9.411 1.00 96.31 100 TRP A N 1
ATOM 771 C CA . TRP A 1 100 ? 10.253 -15.404 -8.178 1.00 96.31 100 TRP A CA 1
ATOM 772 C C . TRP A 1 100 ? 11.551 -14.604 -8.193 1.00 96.31 100 TRP A C 1
ATOM 774 O O . TRP A 1 100 ? 12.181 -14.411 -9.235 1.00 96.31 100 TRP A O 1
ATOM 784 N N . CYS A 1 101 ? 11.955 -14.123 -7.023 1.00 95.19 101 CYS A N 1
ATOM 785 C CA . CYS A 1 101 ? 13.275 -13.569 -6.793 1.00 95.19 101 CYS A CA 1
ATOM 786 C C . CYS A 1 101 ? 13.881 -14.124 -5.495 1.00 95.19 101 CYS A C 1
ATOM 788 O O . CYS A 1 101 ? 13.144 -14.564 -4.602 1.00 95.19 101 CYS A O 1
ATOM 790 N N . PRO A 1 102 ? 15.218 -14.062 -5.351 1.00 94.94 102 PRO A N 1
ATOM 791 C CA . PRO A 1 102 ? 15.877 -14.352 -4.085 1.00 94.94 102 PRO A CA 1
ATOM 792 C C . PRO A 1 102 ? 15.246 -13.566 -2.932 1.00 94.94 102 PRO A C 1
ATOM 794 O O . PRO A 1 102 ? 14.737 -12.460 -3.140 1.00 94.94 102 PRO A O 1
ATOM 797 N N . SER A 1 103 ? 15.269 -14.147 -1.732 1.00 95.19 103 SER A N 1
ATOM 798 C CA . SER A 1 103 ? 14.697 -13.527 -0.537 1.00 95.19 103 SER A CA 1
ATOM 799 C C . SER A 1 103 ? 15.329 -12.162 -0.281 1.00 95.19 103 SER A C 1
ATOM 801 O O . SER A 1 103 ? 16.555 -12.035 -0.236 1.00 95.19 103 SER A O 1
ATOM 803 N N . LYS A 1 104 ? 14.490 -11.143 -0.106 1.00 96.38 104 LYS A N 1
ATOM 804 C CA . LYS A 1 104 ? 14.924 -9.783 0.218 1.00 96.38 104 LYS A CA 1
ATOM 805 C C . LYS A 1 104 ? 14.673 -9.475 1.685 1.00 96.38 104 LYS A C 1
ATOM 807 O O . LYS A 1 104 ? 13.561 -9.659 2.178 1.00 96.38 104 LYS A O 1
ATOM 812 N N . ASP A 1 105 ? 15.686 -8.928 2.345 1.00 96.88 105 ASP A N 1
ATOM 813 C CA . ASP A 1 105 ? 15.526 -8.349 3.677 1.00 96.88 105 ASP A CA 1
ATOM 814 C C . ASP A 1 105 ? 14.515 -7.204 3.622 1.00 96.88 105 ASP A C 1
ATOM 816 O O . ASP A 1 105 ? 14.517 -6.419 2.667 1.00 96.88 105 ASP A O 1
ATOM 820 N N . ILE A 1 106 ? 13.675 -7.087 4.651 1.00 97.44 106 ILE A N 1
ATOM 821 C CA . ILE A 1 106 ? 12.622 -6.066 4.673 1.00 97.44 106 ILE A CA 1
ATOM 822 C C . ILE A 1 106 ? 13.200 -4.647 4.565 1.00 97.44 106 ILE A C 1
ATOM 824 O O . ILE A 1 106 ? 12.662 -3.807 3.854 1.00 97.44 106 ILE A O 1
ATOM 828 N N . GLU A 1 107 ? 14.363 -4.406 5.170 1.00 97.12 107 GLU A N 1
ATOM 829 C CA . GLU A 1 107 ? 15.030 -3.099 5.160 1.00 97.12 107 GLU A CA 1
ATOM 830 C C . GLU A 1 107 ? 15.428 -2.638 3.747 1.00 97.12 107 GLU A C 1
ATOM 832 O O . GLU A 1 107 ? 15.535 -1.445 3.494 1.00 97.12 107 GLU A O 1
ATOM 837 N N . LYS A 1 108 ? 15.587 -3.562 2.788 1.00 96.12 108 LYS A N 1
ATOM 838 C CA . LYS A 1 108 ? 15.909 -3.229 1.388 1.00 96.12 108 LYS A CA 1
ATOM 839 C C . LYS A 1 108 ? 14.692 -2.802 0.568 1.00 96.12 108 LYS A C 1
ATOM 841 O O . LYS A 1 108 ? 14.862 -2.293 -0.537 1.00 96.12 108 LYS A O 1
ATOM 846 N N . VAL A 1 109 ? 13.479 -3.078 1.047 1.00 96.94 109 VAL A N 1
ATOM 847 C CA . VAL A 1 109 ? 12.228 -2.742 0.343 1.00 96.94 109 VAL A CA 1
ATOM 848 C C . VAL A 1 109 ? 11.470 -1.594 1.000 1.00 96.94 109 VAL A C 1
ATOM 850 O O . VAL A 1 109 ? 10.502 -1.098 0.419 1.00 96.94 109 VAL A O 1
ATOM 853 N N . ILE A 1 110 ? 11.891 -1.192 2.200 1.00 97.81 110 ILE A N 1
ATOM 854 C CA . ILE A 1 110 ? 11.363 -0.031 2.901 1.00 97.81 110 ILE A CA 1
ATOM 855 C C . ILE A 1 110 ? 11.850 1.228 2.189 1.00 97.81 110 ILE A C 1
ATOM 857 O O . ILE A 1 110 ? 13.039 1.407 1.947 1.00 97.81 110 ILE A O 1
ATOM 861 N N . LEU A 1 111 ? 10.904 2.098 1.867 1.00 96.94 111 LEU A N 1
ATOM 862 C CA . LEU A 1 111 ? 11.137 3.418 1.318 1.00 96.94 111 LEU A CA 1
ATOM 863 C C . LEU A 1 111 ? 10.833 4.446 2.398 1.00 96.94 111 LEU A C 1
ATOM 865 O O . LEU A 1 111 ? 9.803 4.387 3.073 1.00 96.94 111 LEU A O 1
ATOM 869 N N . THR A 1 112 ? 11.695 5.442 2.522 1.00 96.75 112 THR A N 1
ATOM 870 C CA . THR A 1 112 ? 11.340 6.687 3.193 1.00 96.75 112 THR A CA 1
ATOM 871 C C . THR A 1 112 ? 10.387 7.498 2.315 1.00 96.75 112 THR A C 1
ATOM 873 O O . THR A 1 112 ? 10.338 7.347 1.092 1.00 96.75 112 THR A O 1
ATOM 876 N N . ARG A 1 113 ? 9.650 8.433 2.923 1.00 95.44 113 ARG A N 1
ATOM 877 C CA . ARG A 1 113 ? 8.764 9.346 2.181 1.00 95.44 113 ARG A CA 1
ATOM 878 C C . ARG A 1 113 ? 9.507 10.103 1.070 1.00 95.44 113 ARG A C 1
ATOM 880 O O . ARG A 1 113 ? 8.961 10.294 -0.016 1.00 95.44 113 ARG A O 1
ATOM 887 N N . SER A 1 114 ? 10.750 10.510 1.327 1.00 94.56 114 SER A N 1
ATOM 888 C CA . SER A 1 114 ? 11.588 11.220 0.355 1.00 94.56 114 SER A CA 1
ATOM 889 C C . SER A 1 114 ? 12.014 10.315 -0.801 1.00 94.56 114 SER A C 1
ATOM 891 O O . SER A 1 114 ? 11.910 10.721 -1.952 1.00 94.56 114 SER A O 1
ATOM 893 N N . GLU A 1 115 ? 12.435 9.079 -0.522 1.00 94.38 115 GLU A N 1
ATOM 894 C CA . GLU A 1 115 ? 12.788 8.098 -1.562 1.00 94.38 115 GLU A CA 1
ATOM 895 C C . GLU A 1 115 ? 11.586 7.721 -2.425 1.00 94.38 115 GLU A C 1
ATOM 897 O O . GLU A 1 115 ? 11.711 7.665 -3.649 1.00 94.38 115 GLU A O 1
ATOM 902 N N . ALA A 1 116 ? 10.414 7.531 -1.813 1.00 93.75 116 ALA A N 1
ATOM 903 C CA . ALA A 1 116 ? 9.172 7.293 -2.539 1.00 93.75 116 ALA A CA 1
ATOM 904 C C . ALA A 1 116 ? 8.844 8.468 -3.474 1.00 93.75 116 ALA A C 1
ATOM 906 O O . ALA A 1 116 ? 8.578 8.245 -4.647 1.00 93.75 116 ALA A O 1
ATOM 907 N N . SER A 1 117 ? 8.982 9.709 -2.992 1.00 89.88 117 SER A N 1
ATOM 908 C CA . SER A 1 117 ? 8.715 10.918 -3.790 1.00 89.88 117 SER A CA 1
ATOM 909 C C . SER A 1 117 ? 9.718 11.118 -4.934 1.00 89.88 117 SER A C 1
ATOM 911 O O . SER A 1 117 ? 9.364 11.652 -5.982 1.00 89.88 117 SER A O 1
ATOM 913 N N . MET A 1 118 ? 10.977 10.708 -4.743 1.00 89.12 118 MET A N 1
ATOM 914 C CA . MET A 1 118 ? 12.003 10.729 -5.795 1.00 89.12 118 MET A CA 1
ATOM 915 C C . MET A 1 118 ? 11.806 9.607 -6.819 1.00 89.12 118 MET A C 1
ATOM 917 O O . MET A 1 118 ? 12.201 9.745 -7.977 1.00 89.12 118 MET A O 1
ATOM 921 N N . THR A 1 119 ? 11.198 8.496 -6.403 1.00 86.94 119 THR A N 1
ATOM 922 C CA . THR A 1 119 ? 10.861 7.387 -7.289 1.00 86.94 119 THR A CA 1
ATOM 923 C C . THR A 1 119 ? 9.618 7.771 -8.084 1.00 86.94 119 THR A C 1
ATOM 925 O O . THR A 1 119 ? 8.519 7.854 -7.546 1.00 86.94 119 THR A O 1
ATOM 928 N N . VAL A 1 120 ? 9.765 8.007 -9.387 1.00 85.19 120 VAL A N 1
ATOM 929 C CA . VAL A 1 120 ? 8.623 8.328 -10.258 1.00 85.19 120 VAL A CA 1
ATOM 930 C C . VAL A 1 120 ? 7.768 7.071 -10.461 1.00 85.19 120 VAL A C 1
ATOM 932 O O . VAL A 1 120 ? 7.938 6.320 -11.421 1.00 85.19 120 VAL A O 1
ATOM 935 N N . LEU A 1 121 ? 6.872 6.811 -9.510 1.00 88.25 121 LEU A N 1
ATOM 936 C CA . LEU A 1 121 ? 5.923 5.702 -9.532 1.00 88.25 121 LEU A CA 1
ATOM 937 C C . LEU A 1 121 ? 4.705 6.072 -10.388 1.00 88.25 121 LEU A C 1
ATOM 939 O O . LEU A 1 121 ? 3.983 7.017 -10.086 1.00 88.25 121 LEU A O 1
ATOM 943 N N . SER A 1 122 ? 4.460 5.296 -11.441 1.00 93.81 122 SER A N 1
ATOM 944 C CA . SER A 1 122 ? 3.288 5.401 -12.319 1.00 93.81 122 SER A CA 1
ATOM 945 C C . SER A 1 122 ? 2.881 4.001 -12.779 1.00 93.81 122 SER A C 1
ATOM 947 O O . SER A 1 122 ? 3.744 3.126 -12.891 1.00 93.81 122 SER A O 1
ATOM 949 N N . GLY A 1 123 ? 1.584 3.758 -12.983 1.00 95.19 123 GLY A N 1
ATOM 950 C CA . GLY A 1 123 ? 1.076 2.444 -13.403 1.00 95.19 123 GLY A CA 1
ATOM 951 C C . GLY A 1 123 ? 1.346 1.341 -12.373 1.00 95.19 123 GLY A C 1
ATOM 952 O O . GLY A 1 123 ? 1.731 0.220 -12.709 1.00 95.19 123 GLY A O 1
ATOM 953 N N . HIS A 1 124 ? 1.226 1.680 -11.090 1.00 97.81 124 HIS A N 1
ATOM 954 C CA . HIS A 1 124 ? 1.520 0.796 -9.963 1.00 97.81 124 HIS A CA 1
ATOM 955 C C . HIS A 1 124 ? 0.261 0.524 -9.131 1.00 97.81 124 HIS A C 1
ATOM 957 O O . HIS A 1 124 ? -0.769 1.172 -9.314 1.00 97.81 124 HIS A O 1
ATOM 963 N N . VAL A 1 125 ? 0.337 -0.447 -8.224 1.00 98.56 125 VAL A N 1
ATOM 964 C CA . VAL A 1 125 ? -0.733 -0.769 -7.273 1.00 98.56 125 VAL A CA 1
ATOM 965 C C . VAL A 1 125 ? -0.327 -0.265 -5.893 1.00 98.56 125 VAL A C 1
ATOM 967 O O . VAL A 1 125 ? 0.726 -0.646 -5.376 1.00 98.56 125 VAL A O 1
ATOM 970 N N . VAL A 1 126 ? -1.162 0.577 -5.291 1.00 98.50 126 VAL A N 1
ATOM 971 C CA . VAL A 1 126 ? -0.996 1.021 -3.900 1.00 98.50 126 VAL A CA 1
ATOM 972 C C . VAL A 1 126 ? -1.889 0.158 -3.023 1.00 98.50 126 VAL A C 1
ATOM 974 O O . VAL A 1 126 ? -3.091 0.093 -3.260 1.00 98.50 126 VAL A O 1
ATOM 977 N N . VAL A 1 127 ? -1.325 -0.492 -2.011 1.00 98.56 127 VAL A N 1
ATOM 978 C CA . VAL A 1 127 ? -2.091 -1.300 -1.055 1.00 98.56 127 VAL A CA 1
ATOM 979 C C . VAL A 1 127 ? -2.017 -0.634 0.313 1.00 98.56 127 VAL A C 1
ATOM 981 O O . VAL A 1 127 ? -0.992 -0.669 0.992 1.00 98.56 127 VAL A O 1
ATOM 984 N N . CYS A 1 128 ? -3.109 0.010 0.694 1.00 98.44 128 CYS A N 1
ATOM 985 C CA . CYS A 1 128 ? -3.309 0.660 1.975 1.00 98.44 128 CYS A CA 1
ATOM 986 C C . CYS A 1 128 ? -3.787 -0.366 3.004 1.00 98.44 128 CYS A C 1
ATOM 988 O O . CYS A 1 128 ? -4.825 -0.994 2.807 1.00 98.44 128 CYS A O 1
ATOM 990 N N . ILE A 1 129 ? -3.046 -0.525 4.101 1.00 97.56 129 ILE A N 1
ATOM 991 C CA . ILE A 1 129 ? -3.354 -1.519 5.134 1.00 97.56 129 ILE A CA 1
ATOM 992 C C . ILE A 1 129 ? -3.556 -0.829 6.476 1.00 97.56 129 ILE A C 1
ATOM 994 O O . ILE A 1 129 ? -2.677 -0.114 6.966 1.00 97.56 129 ILE A O 1
ATOM 998 N N . PHE A 1 130 ? -4.701 -1.111 7.089 1.00 96.31 130 PHE A N 1
ATOM 999 C CA . PHE A 1 130 ? -4.991 -0.784 8.477 1.00 96.31 130 PHE A CA 1
ATOM 1000 C C . PHE A 1 130 ? -4.738 -2.000 9.358 1.00 96.31 130 PHE A C 1
ATOM 1002 O O . PHE A 1 130 ? -5.519 -2.944 9.362 1.00 96.31 130 PHE A O 1
ATOM 1009 N N . GLY A 1 131 ? -3.630 -1.991 10.090 1.00 93.75 131 GLY A N 1
ATOM 1010 C CA . GLY A 1 131 ? -3.271 -3.064 11.008 1.00 93.75 131 GLY A CA 1
ATOM 1011 C C . GLY A 1 131 ? -2.179 -2.626 11.974 1.00 93.75 131 GLY A C 1
ATOM 1012 O O . GLY A 1 131 ? -1.406 -1.708 11.694 1.00 93.75 131 GLY A O 1
ATOM 1013 N N . ASP A 1 132 ? -2.120 -3.293 13.115 1.00 91.62 132 ASP A N 1
ATOM 1014 C CA . ASP A 1 132 ? -1.145 -3.104 14.178 1.00 91.62 132 ASP A CA 1
ATOM 1015 C C . ASP A 1 132 ? -0.438 -4.430 14.515 1.00 91.62 132 ASP A C 1
ATOM 1017 O O . ASP A 1 132 ? -0.523 -5.412 13.779 1.00 91.62 132 ASP A O 1
ATOM 1021 N N . VAL A 1 133 ? 0.343 -4.471 15.593 1.00 92.69 133 VAL A N 1
ATOM 1022 C CA . VAL A 1 133 ? 1.079 -5.682 15.998 1.00 92.69 133 VAL A CA 1
ATOM 1023 C C . VAL A 1 133 ? 0.162 -6.808 16.506 1.00 92.69 133 VAL A C 1
ATOM 1025 O O . VAL A 1 133 ? 0.537 -7.977 16.444 1.00 92.69 133 VAL A O 1
ATOM 1028 N N . THR A 1 134 ? -1.039 -6.470 16.976 1.00 91.31 134 THR A N 1
ATOM 1029 C CA . THR A 1 134 ? -2.037 -7.389 17.545 1.00 91.31 134 THR A CA 1
ATOM 1030 C C . THR A 1 134 ? -3.076 -7.865 16.530 1.00 91.31 134 THR A C 1
ATOM 1032 O O . THR A 1 134 ? -3.706 -8.897 16.753 1.00 91.31 134 THR A O 1
ATOM 1035 N N . SER A 1 135 ? -3.233 -7.164 15.404 1.00 92.25 135 SER A N 1
ATOM 1036 C CA . SER A 1 135 ? -4.176 -7.532 14.344 1.00 92.25 135 SER A CA 1
ATOM 1037 C C . SER A 1 135 ? -3.887 -8.915 13.755 1.00 92.25 135 SER A C 1
ATOM 1039 O O . SER A 1 135 ? -2.727 -9.332 13.617 1.00 92.25 135 SER A O 1
ATOM 1041 N N . ALA A 1 136 ? -4.948 -9.603 13.335 1.00 92.38 136 ALA A N 1
ATOM 1042 C CA . ALA A 1 136 ? -4.839 -10.853 12.591 1.00 92.38 136 ALA A CA 1
ATOM 1043 C C . ALA A 1 136 ? -4.150 -10.630 11.234 1.00 92.38 136 ALA A C 1
ATOM 1045 O O . ALA A 1 136 ? -4.211 -9.538 10.676 1.00 92.38 136 ALA A O 1
ATOM 1046 N N . LEU A 1 137 ? -3.485 -11.661 10.707 1.00 94.50 137 LEU A N 1
ATOM 1047 C CA . LEU A 1 137 ? -2.871 -11.594 9.380 1.00 94.50 137 LEU A CA 1
ATOM 1048 C C . LEU A 1 137 ? -3.953 -11.713 8.301 1.00 94.50 137 LEU A C 1
ATOM 1050 O O . LEU A 1 137 ? -4.696 -12.691 8.274 1.00 94.50 137 LEU A O 1
ATOM 1054 N N . VAL A 1 138 ? -4.002 -10.738 7.399 1.00 94.75 138 VAL A N 1
ATOM 1055 C CA . VAL A 1 138 ? -4.847 -10.734 6.196 1.00 94.75 138 VAL A CA 1
ATOM 1056 C C . VAL A 1 138 ? -4.362 -11.785 5.191 1.00 94.75 138 VAL A C 1
ATOM 1058 O O . VAL A 1 138 ? -5.160 -12.362 4.456 1.00 94.75 138 VAL A O 1
ATOM 1061 N N . GLY A 1 139 ? -3.053 -12.064 5.153 1.00 96.06 139 GLY A N 1
ATOM 1062 C CA . GLY A 1 139 ? -2.459 -13.004 4.204 1.00 96.06 139 GLY A CA 1
ATOM 1063 C C . GLY A 1 139 ? -2.189 -12.352 2.849 1.00 96.06 139 GLY A C 1
ATOM 1064 O O . GLY A 1 139 ? -2.683 -12.796 1.807 1.00 96.06 139 GLY A O 1
ATOM 1065 N N . LEU A 1 140 ? -1.358 -11.306 2.849 1.00 97.19 140 LEU A N 1
ATOM 1066 C CA . LEU A 1 140 ? -1.084 -10.459 1.675 1.00 97.19 140 LEU A CA 1
ATOM 1067 C C . LEU A 1 140 ? -0.505 -11.230 0.481 1.00 97.19 140 LEU A C 1
ATOM 1069 O O . LEU A 1 140 ? -0.636 -10.801 -0.667 1.00 97.19 140 LEU A O 1
ATOM 1073 N N . ARG A 1 141 ? 0.096 -12.398 0.722 1.00 97.44 141 ARG A N 1
ATOM 1074 C CA . ARG A 1 141 ? 0.552 -13.313 -0.331 1.00 97.44 141 ARG A CA 1
ATOM 1075 C C . ARG A 1 141 ? -0.555 -13.665 -1.326 1.00 97.44 141 ARG A C 1
ATOM 1077 O O . ARG A 1 141 ? -0.270 -13.754 -2.518 1.00 97.44 141 ARG A O 1
ATOM 1084 N N . ASN A 1 142 ? -1.794 -13.823 -0.866 1.00 97.06 142 ASN A N 1
ATOM 1085 C CA . ASN A 1 142 ? -2.926 -14.176 -1.726 1.00 97.06 142 ASN A CA 1
ATOM 1086 C C . ASN A 1 142 ? -3.315 -13.034 -2.676 1.00 97.06 142 ASN A C 1
ATOM 1088 O O . ASN A 1 142 ? -3.806 -13.294 -3.771 1.00 97.06 142 ASN A O 1
ATOM 1092 N N . LEU A 1 143 ? -3.030 -11.784 -2.296 1.00 97.56 143 LEU A N 1
ATOM 1093 C CA . LEU A 1 143 ? -3.188 -10.618 -3.163 1.00 97.56 143 LEU A CA 1
ATOM 1094 C C . LEU A 1 143 ? -2.030 -10.497 -4.165 1.00 97.56 143 LEU A C 1
ATOM 1096 O O . LEU A 1 143 ? -2.245 -10.240 -5.348 1.00 97.56 143 LEU A O 1
ATOM 1100 N N . VAL A 1 144 ? -0.788 -10.672 -3.702 1.00 98.06 144 VAL A N 1
ATOM 1101 C CA . VAL A 1 144 ? 0.411 -10.453 -4.531 1.00 98.06 144 VAL A CA 1
ATOM 1102 C C . VAL A 1 144 ? 0.613 -11.564 -5.558 1.00 98.06 144 VAL A C 1
ATOM 1104 O O . VAL A 1 144 ? 1.032 -11.288 -6.682 1.00 98.06 144 VAL A O 1
ATOM 1107 N N . MET A 1 145 ? 0.314 -12.812 -5.199 1.00 97.19 145 MET A N 1
ATOM 1108 C CA . MET A 1 145 ? 0.602 -13.973 -6.037 1.00 97.19 145 MET A CA 1
ATOM 1109 C C . MET A 1 145 ? -0.054 -13.892 -7.432 1.00 97.19 145 MET A C 1
ATOM 1111 O O . MET A 1 145 ? 0.683 -14.010 -8.415 1.00 97.19 145 MET A O 1
ATOM 1115 N N . PRO A 1 146 ? -1.368 -13.623 -7.585 1.00 97.25 146 PRO A N 1
ATOM 1116 C CA . PRO A 1 146 ? -1.980 -13.477 -8.910 1.00 97.25 146 PRO A CA 1
ATOM 1117 C C . PRO A 1 146 ? -1.378 -12.333 -9.739 1.00 97.25 146 PRO A C 1
ATOM 1119 O O . PRO A 1 146 ? -1.216 -12.461 -10.950 1.00 97.25 146 PRO A O 1
ATOM 1122 N N . LEU A 1 147 ? -0.961 -11.237 -9.092 1.00 97.44 147 LEU A N 1
ATOM 1123 C CA . LEU A 1 147 ? -0.304 -10.088 -9.736 1.00 97.44 147 LEU A CA 1
ATOM 1124 C C . LEU A 1 147 ? 1.146 -10.371 -10.163 1.00 97.44 147 LEU A C 1
ATOM 1126 O O . LEU A 1 147 ? 1.831 -9.486 -10.688 1.00 97.44 147 LEU A O 1
ATOM 1130 N N . ARG A 1 148 ? 1.649 -11.576 -9.888 1.00 97.81 148 ARG A N 1
ATOM 1131 C CA . ARG A 1 148 ? 2.990 -12.052 -10.243 1.00 97.81 148 ARG A CA 1
ATOM 1132 C C . ARG A 1 148 ? 2.950 -13.332 -11.072 1.00 97.81 148 ARG A C 1
ATOM 1134 O O . ARG A 1 148 ? 3.991 -13.962 -11.241 1.00 97.81 148 ARG A O 1
ATOM 1141 N N . ALA A 1 149 ? 1.794 -13.700 -11.616 1.00 97.06 149 ALA A N 1
ATOM 1142 C CA . ALA A 1 149 ? 1.650 -14.853 -12.495 1.00 97.06 149 ALA A CA 1
ATOM 1143 C C . ALA A 1 149 ? 2.619 -14.802 -13.697 1.00 97.06 149 ALA A C 1
ATOM 1145 O O . ALA A 1 149 ? 3.008 -13.730 -14.170 1.00 97.06 149 ALA A O 1
ATOM 1146 N N . SER A 1 150 ? 3.056 -15.975 -14.160 1.00 95.62 150 SER A N 1
ATOM 1147 C CA . SER A 1 150 ? 4.049 -16.128 -15.233 1.00 95.62 150 SER A CA 1
ATOM 1148 C C . SER A 1 150 ? 3.517 -15.802 -16.631 1.00 95.62 150 SER A C 1
ATOM 1150 O O . SER A 1 150 ? 4.299 -15.723 -17.574 1.00 95.62 150 SER A O 1
ATOM 1152 N N . ASN A 1 151 ? 2.211 -15.554 -16.761 1.00 94.31 151 ASN A N 1
ATOM 1153 C CA . ASN A 1 151 ? 1.579 -15.077 -17.991 1.00 94.31 151 ASN A CA 1
ATOM 1154 C C . ASN A 1 151 ? 1.914 -13.613 -18.332 1.00 94.31 151 ASN A C 1
ATOM 1156 O O . ASN A 1 151 ? 1.709 -13.210 -19.473 1.00 94.31 151 ASN A O 1
ATOM 1160 N N . PHE A 1 152 ? 2.418 -12.828 -17.375 1.00 95.12 152 PHE A N 1
ATOM 1161 C CA . PHE A 1 152 ? 2.933 -11.482 -17.620 1.00 95.12 152 PHE A CA 1
ATOM 1162 C C . PHE A 1 152 ? 4.432 -11.517 -17.899 1.00 95.12 152 PHE A C 1
ATOM 1164 O O . PHE A 1 152 ? 5.170 -12.305 -17.316 1.00 95.12 152 PHE A O 1
ATOM 1171 N N . HIS A 1 153 ? 4.934 -10.612 -18.728 1.00 94.50 153 HIS A N 1
ATOM 1172 C CA . HIS A 1 153 ? 6.375 -10.403 -18.802 1.00 94.50 153 HIS A CA 1
ATOM 1173 C C . HIS A 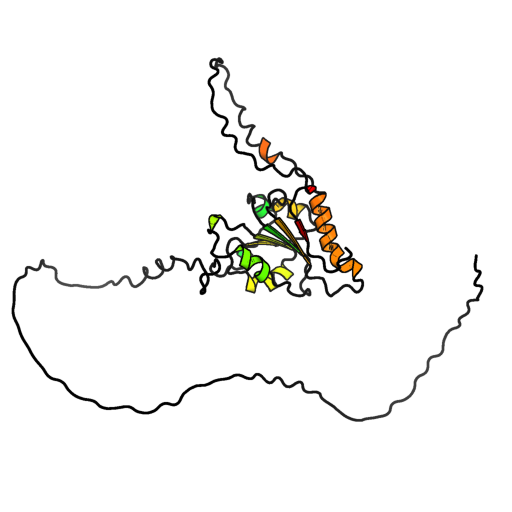1 153 ? 6.856 -9.586 -17.600 1.00 94.50 153 HIS A C 1
ATOM 1175 O O . HIS A 1 153 ? 6.144 -8.733 -17.071 1.00 94.50 153 HIS A O 1
ATOM 1181 N N . TYR A 1 154 ? 8.119 -9.764 -17.204 1.00 94.25 154 TYR A N 1
ATOM 1182 C CA . TYR A 1 154 ? 8.676 -9.056 -16.045 1.00 94.25 154 TYR A CA 1
ATOM 1183 C C . TYR A 1 154 ? 8.505 -7.527 -16.119 1.00 94.25 154 TYR A C 1
ATOM 1185 O O . TYR A 1 154 ? 8.284 -6.874 -15.098 1.00 94.25 154 TYR A O 1
ATOM 1193 N N . HIS A 1 155 ? 8.598 -6.935 -17.314 1.00 94.00 155 HIS A N 1
ATOM 1194 C CA . HIS A 1 155 ? 8.431 -5.493 -17.510 1.00 94.00 155 HIS A CA 1
ATOM 1195 C C . HIS A 1 155 ? 6.972 -5.030 -17.348 1.00 94.00 155 HIS A C 1
ATOM 1197 O O . HIS A 1 155 ? 6.764 -3.926 -16.857 1.00 94.00 155 HIS A O 1
ATOM 1203 N N . GLU A 1 156 ? 5.993 -5.889 -17.642 1.00 94.75 156 GLU A N 1
ATOM 1204 C CA . GLU A 1 156 ? 4.550 -5.632 -17.493 1.00 94.75 156 GLU A CA 1
ATOM 1205 C C . GLU A 1 156 ? 4.079 -5.739 -16.036 1.00 94.75 156 GLU A C 1
ATOM 1207 O O . GLU A 1 156 ? 3.028 -5.211 -15.677 1.00 94.75 156 GLU A O 1
ATOM 1212 N N . LEU A 1 157 ? 4.857 -6.405 -15.171 1.00 96.31 157 LEU A N 1
ATOM 1213 C CA . LEU A 1 157 ? 4.531 -6.512 -13.751 1.00 96.31 157 LEU A CA 1
ATOM 1214 C C . LEU A 1 157 ? 4.444 -5.126 -13.107 1.00 96.31 157 LEU A C 1
ATOM 1216 O O . LEU A 1 157 ? 5.450 -4.409 -13.003 1.00 96.31 157 LEU A O 1
ATOM 1220 N N . LYS A 1 158 ? 3.258 -4.804 -12.595 1.00 97.38 158 LYS A N 1
ATOM 1221 C CA . LYS A 1 158 ? 3.003 -3.565 -11.862 1.00 97.38 158 LYS A CA 1
ATOM 1222 C C . LYS A 1 158 ? 3.731 -3.583 -10.514 1.00 97.38 158 LYS A C 1
ATOM 1224 O O . LYS A 1 158 ? 3.599 -4.569 -9.771 1.00 97.38 158 LYS A O 1
ATOM 1229 N N . PRO A 1 159 ? 4.493 -2.533 -10.166 1.00 98.06 159 PRO A N 1
ATOM 1230 C CA . PRO A 1 159 ? 5.027 -2.378 -8.818 1.00 98.06 159 PRO A CA 1
ATOM 1231 C C . PRO A 1 159 ? 3.895 -2.374 -7.788 1.00 98.06 159 PRO A C 1
ATOM 1233 O O . PRO A 1 159 ? 2.818 -1.849 -8.062 1.00 98.06 159 PRO A O 1
ATOM 1236 N N . ILE A 1 160 ? 4.129 -2.977 -6.625 1.00 98.62 160 ILE A N 1
ATOM 1237 C CA . ILE A 1 160 ? 3.188 -2.960 -5.499 1.00 98.62 160 ILE A CA 1
ATOM 1238 C C . ILE A 1 160 ? 3.847 -2.192 -4.361 1.00 98.62 160 ILE A C 1
ATOM 1240 O O . ILE A 1 160 ? 4.951 -2.548 -3.945 1.00 98.62 160 ILE A O 1
ATOM 1244 N N . VAL A 1 161 ? 3.173 -1.155 -3.868 1.00 98.44 161 VAL A N 1
ATOM 1245 C CA . VAL A 1 161 ? 3.632 -0.354 -2.729 1.00 98.44 161 VAL A CA 1
ATOM 1246 C C . VAL A 1 161 ? 2.644 -0.511 -1.584 1.00 98.44 161 VAL A C 1
ATOM 1248 O O . VAL A 1 161 ? 1.496 -0.079 -1.683 1.00 98.44 161 VAL A O 1
ATOM 1251 N N . PHE A 1 162 ? 3.091 -1.132 -0.496 1.00 98.62 162 PHE A N 1
ATOM 1252 C CA . PHE A 1 162 ? 2.314 -1.240 0.733 1.00 98.62 162 PHE A CA 1
ATOM 1253 C C . PHE A 1 162 ? 2.463 0.033 1.563 1.00 98.62 162 PHE A C 1
ATOM 1255 O O . PHE A 1 162 ? 3.584 0.441 1.856 1.00 98.62 162 PHE A O 1
ATOM 1262 N N . VAL A 1 163 ? 1.350 0.641 1.967 1.00 98.44 163 VAL A N 1
ATOM 1263 C CA . VAL A 1 163 ? 1.316 1.815 2.850 1.00 98.44 163 VAL A CA 1
ATOM 1264 C C . VAL A 1 163 ? 0.601 1.424 4.137 1.00 98.44 163 VAL A C 1
ATOM 1266 O O . VAL A 1 163 ? -0.590 1.113 4.113 1.00 98.44 163 VAL A O 1
ATOM 1269 N N . GLY A 1 164 ? 1.313 1.434 5.262 1.00 97.50 164 GLY A N 1
ATOM 1270 C CA . GLY A 1 164 ? 0.746 1.033 6.549 1.00 97.50 164 GLY A CA 1
ATOM 1271 C C . GLY A 1 164 ? 1.786 0.883 7.656 1.00 97.50 164 GLY A C 1
ATOM 1272 O O . GLY A 1 164 ? 2.945 1.285 7.507 1.00 97.50 164 GLY A O 1
ATOM 1273 N N . SER A 1 165 ? 1.358 0.294 8.775 1.00 97.12 165 SER A N 1
ATOM 1274 C CA . SER A 1 165 ? 2.228 0.044 9.925 1.00 97.12 165 SER A CA 1
ATOM 1275 C C . SER A 1 165 ? 3.338 -0.944 9.572 1.00 97.12 165 SER A C 1
ATOM 1277 O O . SER A 1 165 ? 3.081 -2.061 9.113 1.00 97.12 165 SER A O 1
ATOM 1279 N N . LEU A 1 166 ? 4.584 -0.550 9.837 1.00 97.00 166 LEU A N 1
ATOM 1280 C CA . LEU A 1 166 ? 5.740 -1.409 9.606 1.00 97.00 166 LEU A CA 1
ATOM 1281 C C . LEU A 1 166 ? 5.716 -2.652 10.503 1.00 97.00 166 LEU A C 1
ATOM 1283 O O . LEU A 1 166 ? 6.109 -3.728 10.061 1.00 97.00 166 LEU A O 1
ATOM 1287 N N . ASP A 1 167 ? 5.219 -2.529 11.733 1.00 96.75 167 ASP A N 1
ATOM 1288 C CA . ASP A 1 167 ? 5.160 -3.650 12.675 1.00 96.75 167 ASP A CA 1
ATOM 1289 C C . ASP A 1 167 ? 4.163 -4.724 12.226 1.00 96.75 167 ASP A C 1
ATOM 1291 O O . ASP A 1 167 ? 4.418 -5.916 12.390 1.00 96.75 167 ASP A O 1
ATOM 1295 N N . TYR A 1 168 ? 3.061 -4.319 11.585 1.00 97.06 168 TYR A N 1
ATOM 1296 C CA . TYR A 1 168 ? 2.150 -5.253 10.923 1.00 97.06 168 TYR A CA 1
ATOM 1297 C C . TYR A 1 168 ? 2.837 -5.921 9.721 1.00 97.06 168 TYR A C 1
ATOM 1299 O O . TYR A 1 168 ? 2.903 -7.147 9.630 1.00 97.06 168 TYR A O 1
ATOM 1307 N N . LEU A 1 169 ? 3.414 -5.116 8.821 1.00 97.69 169 LEU A N 1
ATOM 1308 C CA . LEU A 1 169 ? 4.014 -5.599 7.572 1.00 97.69 169 LEU A CA 1
ATOM 1309 C C . LEU A 1 169 ? 5.217 -6.521 7.791 1.00 97.69 169 LEU A C 1
ATOM 1311 O O . LEU A 1 169 ? 5.416 -7.446 7.009 1.00 97.69 169 LEU A O 1
ATOM 1315 N N . ARG A 1 170 ? 5.983 -6.326 8.869 1.00 97.31 170 ARG A N 1
ATOM 1316 C CA . ARG A 1 170 ? 7.071 -7.232 9.268 1.00 97.31 170 ARG A CA 1
ATOM 1317 C C . ARG A 1 170 ? 6.597 -8.665 9.479 1.00 97.31 170 ARG A C 1
ATOM 1319 O O . ARG A 1 170 ? 7.319 -9.584 9.106 1.00 97.31 170 ARG A O 1
ATOM 1326 N N . ARG A 1 171 ? 5.393 -8.858 10.024 1.00 96.81 171 ARG A N 1
ATOM 1327 C CA . ARG A 1 171 ? 4.817 -10.192 10.259 1.00 96.81 171 ARG A CA 1
ATOM 1328 C C . ARG A 1 171 ? 4.351 -10.861 8.965 1.00 96.81 171 ARG A C 1
ATOM 1330 O O . ARG A 1 171 ? 4.488 -12.066 8.821 1.00 96.81 171 ARG A O 1
ATOM 1337 N N . GLU A 1 172 ? 3.844 -10.086 8.008 1.00 97.44 172 GLU A N 1
ATOM 1338 C CA . GLU A 1 172 ? 3.434 -10.593 6.686 1.00 97.44 172 GLU A CA 1
ATOM 1339 C C . GLU A 1 172 ? 4.628 -10.840 5.743 1.00 97.44 172 GLU A C 1
ATOM 1341 O O . GLU A 1 172 ? 4.530 -11.646 4.812 1.00 97.44 172 GLU A O 1
ATOM 1346 N N . TRP A 1 173 ? 5.762 -10.158 5.963 1.00 97.69 173 TRP A N 1
ATOM 1347 C CA . TRP A 1 173 ? 6.896 -10.122 5.029 1.00 97.69 173 TRP A CA 1
ATOM 1348 C C . TRP A 1 173 ? 7.519 -11.492 4.749 1.00 97.69 173 TRP A C 1
ATOM 1350 O O . TRP A 1 173 ? 7.981 -11.730 3.629 1.00 97.69 173 TRP A O 1
ATOM 1360 N N . GLU A 1 174 ? 7.470 -12.412 5.717 1.00 95.44 174 GLU A N 1
ATOM 1361 C CA . GLU A 1 174 ? 7.939 -13.795 5.555 1.00 95.44 174 GLU A CA 1
ATOM 1362 C C . GLU A 1 174 ? 7.266 -14.502 4.363 1.00 95.44 174 GLU A C 1
ATOM 1364 O O . GLU A 1 174 ? 7.852 -15.345 3.699 1.00 95.44 174 GLU A O 1
ATOM 1369 N N . THR A 1 175 ? 6.047 -14.101 4.006 1.00 96.69 175 THR A N 1
ATOM 1370 C CA . THR A 1 175 ? 5.319 -14.690 2.874 1.00 96.69 175 THR A CA 1
ATOM 1371 C C . THR A 1 175 ? 5.513 -13.933 1.554 1.00 96.69 175 THR A C 1
ATOM 1373 O O . THR A 1 175 ? 5.069 -14.402 0.501 1.00 96.69 175 THR A O 1
ATOM 1376 N N . LEU A 1 176 ? 6.174 -12.769 1.587 1.00 98.00 176 LEU A N 1
ATOM 1377 C CA . LEU A 1 176 ? 6.260 -11.816 0.474 1.00 98.00 176 LEU A CA 1
ATOM 1378 C C . LEU A 1 176 ? 7.673 -11.616 -0.087 1.00 98.00 176 LEU A C 1
ATOM 1380 O O . LEU A 1 176 ? 7.814 -11.199 -1.239 1.00 98.00 176 LEU A O 1
ATOM 1384 N N . HIS A 1 177 ? 8.721 -11.916 0.685 1.00 97.31 177 HIS A N 1
ATOM 1385 C CA . HIS A 1 177 ? 10.111 -11.561 0.364 1.00 97.31 177 HIS A CA 1
ATOM 1386 C C . HIS A 1 177 ? 10.679 -12.176 -0.925 1.00 97.31 177 HIS A C 1
ATOM 1388 O O . HIS A 1 177 ? 11.767 -11.789 -1.357 1.00 97.31 177 HIS A O 1
ATOM 1394 N N . ASN A 1 178 ? 9.981 -13.139 -1.533 1.00 97.00 178 ASN A N 1
ATOM 1395 C CA . ASN A 1 178 ? 10.350 -13.749 -2.810 1.00 97.00 178 ASN A CA 1
ATOM 1396 C C . ASN A 1 178 ? 9.641 -13.148 -4.032 1.00 97.00 178 ASN A C 1
ATOM 1398 O O . ASN A 1 178 ? 9.886 -13.605 -5.149 1.00 97.00 178 ASN A O 1
ATOM 1402 N N . PHE A 1 179 ? 8.780 -12.141 -3.865 1.00 97.56 179 PHE A N 1
ATOM 1403 C CA . PHE A 1 179 ? 8.128 -11.492 -5.000 1.00 97.56 179 PHE A CA 1
ATOM 1404 C C . PHE A 1 179 ? 8.931 -10.289 -5.523 1.00 97.56 179 PHE A C 1
ATOM 1406 O O . PHE A 1 179 ? 9.441 -9.462 -4.757 1.00 97.56 179 PHE A O 1
ATOM 1413 N N . PRO A 1 180 ? 9.039 -10.128 -6.854 1.00 96.75 180 PRO A N 1
ATOM 1414 C CA . PRO A 1 180 ? 9.690 -8.965 -7.437 1.00 96.75 180 PRO A CA 1
ATOM 1415 C C . PRO A 1 180 ? 8.806 -7.711 -7.351 1.00 96.75 180 PRO A C 1
ATOM 1417 O O . PRO A 1 180 ? 7.579 -7.794 -7.266 1.00 96.75 180 PRO A O 1
ATOM 1420 N N . LYS A 1 181 ? 9.438 -6.531 -7.447 1.00 96.94 181 LYS A N 1
ATOM 1421 C CA . LYS A 1 181 ? 8.776 -5.211 -7.498 1.00 96.94 181 LYS A CA 1
ATOM 1422 C C . LYS A 1 181 ? 7.762 -4.971 -6.363 1.00 96.94 181 LYS A C 1
ATOM 1424 O O . LYS A 1 181 ? 6.646 -4.519 -6.615 1.00 96.94 181 LYS A O 1
ATOM 1429 N N . VAL A 1 182 ? 8.132 -5.330 -5.137 1.00 98.12 182 VAL A N 1
ATOM 1430 C CA . VAL A 1 182 ? 7.359 -5.047 -3.922 1.00 98.12 182 VAL A CA 1
ATOM 1431 C C . VAL A 1 182 ? 8.148 -4.057 -3.072 1.00 98.12 182 VAL A C 1
ATOM 1433 O O . VAL A 1 182 ? 9.345 -4.260 -2.862 1.00 98.12 182 VAL A O 1
ATOM 1436 N N . SER A 1 183 ? 7.475 -3.012 -2.602 1.00 98.00 183 SER A N 1
ATOM 1437 C CA . SER A 1 183 ? 8.031 -1.960 -1.752 1.00 98.00 183 SER A CA 1
ATOM 1438 C C . SER A 1 183 ? 7.085 -1.650 -0.595 1.00 98.00 183 SER A C 1
ATOM 1440 O O . SER A 1 183 ? 5.880 -1.898 -0.679 1.00 98.00 183 SER A O 1
ATOM 1442 N N . ILE A 1 184 ? 7.628 -1.102 0.488 1.00 98.50 184 ILE A N 1
ATOM 1443 C CA . ILE A 1 184 ? 6.888 -0.736 1.696 1.00 98.50 184 ILE A CA 1
ATOM 1444 C C . ILE A 1 184 ? 7.162 0.734 2.001 1.00 98.50 184 ILE A C 1
ATOM 1446 O O . ILE A 1 184 ? 8.315 1.131 2.104 1.00 98.50 184 ILE A O 1
ATOM 1450 N N . LEU A 1 185 ? 6.117 1.532 2.191 1.00 98.38 185 LEU A N 1
ATOM 1451 C CA . LEU A 1 185 ? 6.200 2.862 2.780 1.00 98.38 185 LEU A CA 1
ATOM 1452 C C . LEU A 1 185 ? 5.607 2.802 4.198 1.00 98.38 185 LEU A C 1
ATOM 1454 O O . LEU A 1 185 ? 4.380 2.745 4.344 1.00 98.38 185 LEU A O 1
ATOM 1458 N N . PRO A 1 186 ? 6.447 2.820 5.249 1.00 97.75 186 PRO A N 1
ATOM 1459 C CA . PRO A 1 186 ? 5.981 2.923 6.624 1.00 97.75 186 PRO A CA 1
ATOM 1460 C C . PRO A 1 186 ? 5.198 4.221 6.824 1.00 97.75 186 PRO A C 1
ATOM 1462 O O . PRO A 1 186 ? 5.714 5.312 6.575 1.00 97.75 186 PRO A O 1
ATOM 1465 N N . GLY A 1 187 ? 3.956 4.115 7.286 1.00 96.25 187 GLY A N 1
ATOM 1466 C CA . GLY A 1 187 ? 3.091 5.276 7.465 1.00 96.25 187 GLY A CA 1
ATOM 1467 C C . GLY A 1 187 ? 1.650 4.886 7.752 1.00 96.25 187 GLY A C 1
ATOM 1468 O O . GLY A 1 187 ? 1.369 3.813 8.282 1.00 96.25 187 GLY A O 1
ATOM 1469 N N . THR A 1 188 ? 0.720 5.767 7.399 1.00 96.38 188 THR A N 1
ATOM 1470 C CA . THR A 1 188 ? -0.716 5.499 7.536 1.00 96.38 188 THR A CA 1
ATOM 1471 C C . THR A 1 188 ? -1.460 5.898 6.264 1.00 96.38 188 THR A C 1
ATOM 1473 O O . THR A 1 188 ? -1.211 6.985 5.738 1.00 96.38 188 THR A O 1
ATOM 1476 N N . PRO A 1 189 ? -2.421 5.089 5.780 1.00 95.94 189 PRO A N 1
ATOM 1477 C CA . PRO A 1 189 ? -3.250 5.465 4.634 1.00 95.94 189 PRO A CA 1
ATOM 1478 C C . PRO A 1 189 ? -4.093 6.734 4.842 1.00 95.94 189 PRO A C 1
ATOM 1480 O O . PRO A 1 189 ? -4.584 7.315 3.880 1.00 95.94 189 PRO A O 1
ATOM 1483 N N . LEU A 1 190 ? -4.270 7.200 6.083 1.00 97.12 190 LEU A N 1
ATOM 1484 C CA . LEU A 1 190 ? -4.969 8.460 6.370 1.00 97.12 190 LEU A CA 1
ATOM 1485 C C . LEU A 1 190 ? -4.076 9.694 6.144 1.00 97.12 190 LEU A C 1
ATOM 1487 O O . LEU A 1 190 ? -4.570 10.813 5.984 1.00 97.12 190 LEU A O 1
ATOM 1491 N N . SER A 1 191 ? -2.757 9.508 6.091 1.00 97.88 191 SER A N 1
ATOM 1492 C CA . SER A 1 191 ? -1.790 10.576 5.865 1.00 97.88 191 SER A CA 1
ATOM 1493 C C . SER A 1 191 ? -1.719 10.918 4.381 1.00 97.88 191 SER A C 1
ATOM 1495 O O . SER A 1 191 ? -1.119 10.212 3.570 1.00 97.88 191 SER A O 1
ATOM 1497 N N . ARG A 1 192 ? -2.274 12.078 4.014 1.00 96.44 192 ARG A N 1
ATOM 1498 C CA . ARG A 1 192 ? -2.174 12.603 2.641 1.00 96.44 192 ARG A CA 1
ATOM 1499 C C . ARG A 1 192 ? -0.727 12.793 2.182 1.00 96.44 192 ARG A C 1
ATOM 1501 O O . ARG A 1 192 ? -0.475 12.749 0.984 1.00 96.44 192 ARG A O 1
ATOM 1508 N N . ALA A 1 193 ? 0.207 13.036 3.104 1.00 96.75 193 ALA A N 1
ATOM 1509 C CA . ALA A 1 193 ? 1.621 13.183 2.770 1.00 96.75 193 ALA A CA 1
ATOM 1510 C C . ALA A 1 193 ? 2.219 11.863 2.263 1.00 96.75 193 ALA A C 1
ATOM 1512 O O . ALA A 1 193 ? 2.955 11.874 1.281 1.00 96.75 193 ALA A O 1
ATOM 1513 N N . ASP A 1 194 ? 1.858 10.739 2.884 1.00 97.50 194 ASP A N 1
ATOM 1514 C CA . ASP A 1 194 ? 2.333 9.414 2.474 1.00 97.50 194 ASP A CA 1
ATOM 1515 C C . ASP A 1 194 ? 1.692 8.998 1.143 1.00 97.50 194 ASP A C 1
ATOM 1517 O O . ASP A 1 194 ? 2.386 8.560 0.229 1.00 97.50 194 ASP A O 1
ATOM 1521 N N . LEU A 1 195 ? 0.389 9.254 0.978 1.00 97.31 195 LEU A N 1
ATOM 1522 C CA . LEU A 1 195 ? -0.327 8.999 -0.277 1.00 97.31 195 LEU A CA 1
ATOM 1523 C C . LEU A 1 195 ? 0.197 9.839 -1.455 1.00 97.31 195 LEU A C 1
ATOM 1525 O O . LEU A 1 195 ? 0.261 9.361 -2.587 1.00 97.31 195 LEU A O 1
ATOM 1529 N N . ARG A 1 196 ? 0.590 11.095 -1.207 1.00 95.88 196 ARG A N 1
ATOM 1530 C CA . ARG A 1 196 ? 1.241 11.931 -2.227 1.00 95.88 196 ARG A CA 1
ATOM 1531 C C . ARG A 1 196 ? 2.647 11.449 -2.550 1.00 95.88 196 ARG A C 1
ATOM 1533 O O . ARG A 1 196 ? 3.008 11.459 -3.717 1.00 95.88 196 ARG A O 1
ATOM 1540 N N . ALA A 1 197 ? 3.409 11.001 -1.554 1.00 95.94 197 ALA A N 1
ATOM 1541 C CA . ALA A 1 197 ? 4.765 10.503 -1.769 1.00 95.94 197 ALA A CA 1
ATOM 1542 C C . ALA A 1 197 ? 4.811 9.257 -2.663 1.00 95.94 197 ALA A C 1
ATOM 1544 O O . ALA A 1 197 ? 5.773 9.080 -3.399 1.00 95.94 197 ALA A O 1
ATOM 1545 N N . VAL A 1 198 ? 3.771 8.417 -2.640 1.00 96.69 198 VAL A N 1
ATOM 1546 C CA . VAL A 1 198 ? 3.652 7.268 -3.557 1.00 96.69 198 VAL A CA 1
ATOM 1547 C C . VAL A 1 198 ? 3.026 7.622 -4.907 1.00 96.69 198 VAL A C 1
ATOM 1549 O O . VAL A 1 198 ? 2.835 6.736 -5.727 1.00 96.69 198 VAL A O 1
ATOM 1552 N N . ASN A 1 199 ? 2.703 8.894 -5.163 1.00 95.62 199 ASN A N 1
ATOM 1553 C CA . ASN A 1 199 ? 2.007 9.341 -6.373 1.00 95.62 199 ASN A CA 1
ATOM 1554 C C . ASN A 1 199 ? 0.696 8.572 -6.617 1.00 95.62 199 ASN A C 1
ATOM 1556 O O . ASN A 1 199 ? 0.463 8.044 -7.705 1.00 95.62 199 ASN A O 1
ATOM 1560 N N . ILE A 1 200 ? -0.182 8.500 -5.607 1.00 96.25 200 ILE A N 1
ATOM 1561 C CA . ILE A 1 200 ? -1.455 7.760 -5.703 1.00 96.25 200 ILE A CA 1
ATOM 1562 C C . ILE A 1 200 ? -2.349 8.210 -6.875 1.00 96.25 200 ILE A C 1
ATOM 1564 O O . ILE A 1 200 ? -3.154 7.436 -7.373 1.00 96.25 200 ILE A O 1
ATOM 1568 N N . ASN A 1 201 ? -2.206 9.444 -7.357 1.00 94.94 201 ASN A N 1
ATOM 1569 C CA . ASN A 1 201 ? -2.909 9.944 -8.541 1.00 94.94 201 ASN A CA 1
ATOM 1570 C C . ASN A 1 201 ? -2.485 9.263 -9.853 1.00 94.94 201 ASN A C 1
ATOM 1572 O O . ASN A 1 201 ? -3.208 9.356 -10.840 1.00 94.94 201 ASN A O 1
ATOM 1576 N N . LEU A 1 202 ? -1.329 8.598 -9.876 1.00 95.25 202 LEU A N 1
ATOM 1577 C CA . LEU A 1 202 ? -0.786 7.881 -11.032 1.00 95.25 202 LEU A CA 1
ATOM 1578 C C . LEU A 1 202 ? -0.829 6.354 -10.845 1.00 95.25 202 LEU A C 1
ATOM 1580 O O . LEU A 1 202 ? -0.179 5.620 -11.595 1.00 95.25 202 LEU A O 1
ATOM 1584 N N . CYS A 1 203 ? -1.534 5.857 -9.824 1.00 96.75 203 CYS A N 1
ATOM 1585 C CA . CYS A 1 203 ? -1.701 4.423 -9.621 1.00 96.75 203 CYS A CA 1
ATOM 1586 C C . CYS A 1 203 ? -2.785 3.857 -10.553 1.00 96.75 203 CYS A C 1
ATOM 1588 O O . CYS A 1 203 ? -3.757 4.530 -10.895 1.00 96.75 203 CYS A O 1
ATOM 1590 N N . ASP A 1 204 ? -2.629 2.594 -10.947 1.00 96.94 204 ASP A N 1
ATOM 1591 C CA . ASP A 1 204 ? -3.653 1.874 -11.715 1.00 96.94 204 ASP A CA 1
ATOM 1592 C C . ASP A 1 204 ? -4.775 1.346 -10.816 1.00 96.94 204 ASP A C 1
ATOM 1594 O O . ASP A 1 204 ? -5.870 1.048 -11.291 1.00 96.94 204 ASP A O 1
ATOM 1598 N N . MET A 1 205 ? -4.476 1.158 -9.530 1.00 98.06 205 MET A N 1
ATOM 1599 C CA . MET A 1 205 ? -5.430 0.729 -8.516 1.00 98.06 205 MET A CA 1
ATOM 1600 C C . MET A 1 205 ? -4.899 1.066 -7.122 1.00 98.06 205 MET A C 1
ATOM 1602 O O . MET A 1 205 ? -3.734 0.802 -6.808 1.00 98.06 205 MET A O 1
ATOM 1606 N N . CYS A 1 206 ? -5.774 1.583 -6.267 1.00 98.38 206 CYS A N 1
ATOM 1607 C CA . CYS A 1 206 ? -5.580 1.631 -4.826 1.00 98.38 206 CYS A CA 1
ATOM 1608 C C . CYS A 1 206 ? -6.470 0.572 -4.165 1.00 98.38 206 CYS A C 1
ATOM 1610 O O . CYS A 1 206 ? -7.674 0.534 -4.399 1.00 98.38 206 CYS A O 1
ATOM 1612 N N . VAL A 1 207 ? -5.880 -0.301 -3.355 1.00 98.62 207 VAL A N 1
ATOM 1613 C CA . VAL A 1 207 ? -6.595 -1.329 -2.591 1.00 98.62 207 VAL A CA 1
ATOM 1614 C C . VAL A 1 207 ? -6.530 -0.955 -1.117 1.00 98.62 207 VAL A C 1
ATOM 1616 O O . VAL A 1 207 ? -5.439 -0.716 -0.607 1.00 98.62 207 VAL A O 1
ATOM 1619 N N . ILE A 1 208 ? -7.671 -0.898 -0.436 1.00 98.31 208 ILE A N 1
ATOM 1620 C CA . ILE A 1 208 ? -7.764 -0.555 0.987 1.00 98.31 208 ILE A CA 1
ATOM 1621 C C . ILE A 1 208 ? -8.273 -1.776 1.751 1.00 98.31 208 ILE A C 1
ATOM 1623 O O . ILE A 1 208 ? -9.384 -2.239 1.495 1.00 98.31 208 ILE A O 1
ATOM 1627 N N . LEU A 1 209 ? -7.450 -2.276 2.673 1.00 97.00 209 LEU A N 1
ATOM 1628 C CA . LEU A 1 209 ? -7.710 -3.467 3.482 1.00 97.00 209 LEU A CA 1
ATOM 1629 C C . LEU A 1 209 ? -7.634 -3.125 4.973 1.00 97.00 209 LEU A C 1
ATOM 1631 O O . LEU A 1 209 ? -6.803 -2.307 5.389 1.00 97.00 209 LEU A O 1
ATOM 1635 N N . SER A 1 210 ? -8.447 -3.800 5.782 1.00 93.56 210 SER A N 1
ATOM 1636 C CA . SER A 1 210 ? -8.408 -3.693 7.243 1.00 93.56 210 SER A CA 1
ATOM 1637 C C . SER A 1 210 ? -8.141 -5.049 7.879 1.00 93.56 210 SER A C 1
ATOM 1639 O O . SER A 1 210 ? -8.881 -6.000 7.666 1.00 93.56 210 SER A O 1
ATOM 1641 N N . ALA A 1 211 ? -7.101 -5.115 8.704 1.00 89.88 211 ALA A N 1
ATOM 1642 C CA . ALA A 1 211 ? -6.767 -6.244 9.566 1.00 89.88 211 ALA A CA 1
ATOM 1643 C C . ALA A 1 211 ? -7.393 -6.115 10.972 1.00 89.88 211 ALA A C 1
ATOM 1645 O O . ALA A 1 211 ? -7.319 -7.038 11.785 1.00 89.88 211 ALA A O 1
ATOM 1646 N N . ASN A 1 212 ? -8.011 -4.966 11.279 1.00 80.94 212 ASN A N 1
ATOM 1647 C CA . ASN A 1 212 ? -8.530 -4.604 12.605 1.00 80.94 212 ASN A CA 1
ATOM 1648 C C . ASN A 1 212 ? -9.969 -5.084 12.874 1.00 80.94 212 ASN A C 1
ATOM 1650 O O . ASN A 1 212 ? -10.618 -4.617 13.809 1.00 80.94 212 ASN A O 1
ATOM 1654 N N . GLN A 1 213 ? -10.468 -6.030 12.080 1.00 72.88 213 GLN A N 1
ATOM 1655 C CA . GLN A 1 213 ? -11.889 -6.389 12.013 1.00 72.88 213 GLN A CA 1
ATOM 1656 C C . GLN A 1 213 ? -12.452 -6.959 13.336 1.00 72.88 213 GLN A C 1
ATOM 1658 O O . GLN A 1 213 ? -13.628 -6.780 13.637 1.00 72.88 213 GLN A O 1
ATOM 1663 N N . ASN A 1 214 ? -11.618 -7.586 14.175 1.00 67.56 214 ASN A N 1
ATOM 1664 C CA . ASN A 1 214 ? -12.082 -8.392 15.317 1.00 67.56 214 ASN A CA 1
ATOM 1665 C C . ASN A 1 214 ? -12.173 -7.655 16.668 1.00 67.56 214 ASN A C 1
ATOM 1667 O O . ASN A 1 214 ? -12.660 -8.235 17.635 1.00 67.56 214 ASN A O 1
ATOM 1671 N N . ASN A 1 215 ? -11.698 -6.409 16.769 1.00 68.12 215 ASN A N 1
ATOM 1672 C CA . ASN A 1 215 ? -11.572 -5.699 18.055 1.00 68.12 215 ASN A CA 1
ATOM 1673 C C . ASN A 1 215 ? -12.716 -4.710 18.355 1.00 68.12 215 ASN A C 1
ATOM 1675 O O . ASN A 1 215 ? -12.664 -4.013 19.367 1.00 68.12 215 ASN A O 1
ATOM 1679 N N . ILE A 1 216 ? -13.730 -4.605 17.488 1.00 76.25 216 ILE A N 1
ATOM 1680 C CA . ILE A 1 216 ? -14.794 -3.596 17.603 1.00 76.25 216 ILE A CA 1
ATOM 1681 C C . ILE A 1 216 ? -16.139 -4.284 17.860 1.00 76.25 216 ILE A C 1
ATOM 1683 O O . ILE A 1 216 ? -16.602 -5.067 17.034 1.00 76.25 216 ILE A O 1
ATOM 1687 N N . GLU A 1 217 ? -16.765 -3.959 18.998 1.00 74.62 217 GLU A N 1
ATOM 1688 C CA . GLU A 1 217 ? -18.064 -4.516 19.417 1.00 74.62 217 GLU A CA 1
ATOM 1689 C C . GLU A 1 217 ? -19.233 -4.045 18.533 1.00 74.62 217 GLU A C 1
ATOM 1691 O O . GLU A 1 217 ? -20.185 -4.790 18.311 1.00 74.62 217 GLU A O 1
ATOM 1696 N N . ASP A 1 218 ? -19.162 -2.819 18.005 1.00 84.62 218 ASP A N 1
ATOM 1697 C CA . ASP A 1 218 ? -20.168 -2.272 17.093 1.00 84.62 218 ASP A CA 1
ATOM 1698 C C . ASP A 1 218 ? -19.831 -2.614 15.636 1.00 84.62 218 ASP A C 1
ATOM 1700 O O . ASP A 1 218 ? -18.930 -2.026 15.028 1.00 84.62 218 ASP A O 1
ATOM 1704 N N . ALA A 1 219 ? -20.597 -3.544 15.064 1.00 83.06 219 ALA A N 1
ATOM 1705 C CA . ALA A 1 219 ? -20.439 -4.008 13.687 1.00 83.06 219 ALA A CA 1
ATOM 1706 C C . ALA A 1 219 ? -20.563 -2.890 12.636 1.00 83.06 219 ALA A C 1
ATOM 1708 O O . ALA A 1 219 ? -20.027 -3.018 11.538 1.00 83.06 219 ALA A O 1
ATOM 1709 N N . SER A 1 220 ? -21.247 -1.780 12.934 1.00 85.56 220 SER A N 1
ATOM 1710 C CA . SER A 1 220 ? -21.339 -0.648 12.001 1.00 85.56 220 SER A CA 1
ATOM 1711 C C . SER A 1 220 ? -20.033 0.149 11.906 1.00 85.56 220 SER A C 1
ATOM 1713 O O . SER A 1 220 ? -19.747 0.756 10.876 1.00 85.56 220 SER A O 1
ATOM 1715 N N . LEU A 1 221 ? -19.201 0.107 12.952 1.00 89.31 221 LEU A N 1
ATOM 1716 C CA . LEU A 1 221 ? -17.960 0.878 13.053 1.00 89.31 221 LEU A CA 1
ATOM 1717 C C . LEU A 1 221 ? -16.714 0.113 12.591 1.00 89.31 221 LEU A C 1
ATOM 1719 O O . LEU A 1 221 ? -15.621 0.687 12.605 1.00 89.31 221 LEU A O 1
ATOM 1723 N N . GLN A 1 222 ? -16.858 -1.150 12.182 1.00 89.94 222 GLN A N 1
ATOM 1724 C CA . GLN A 1 222 ? -15.742 -1.994 11.741 1.00 89.94 222 GLN A CA 1
ATOM 1725 C C . GLN A 1 222 ? -15.031 -1.423 10.504 1.00 89.94 222 GLN A C 1
ATOM 1727 O O . GLN A 1 222 ? -13.801 -1.414 10.449 1.00 89.94 222 GLN A O 1
ATOM 1732 N N . ASP A 1 223 ? -15.785 -0.828 9.577 1.00 93.75 223 ASP A N 1
ATOM 1733 C CA . ASP A 1 223 ? -15.260 -0.316 8.303 1.00 93.75 223 ASP A CA 1
ATOM 1734 C C . ASP A 1 223 ? -14.840 1.160 8.344 1.00 93.75 223 ASP A C 1
ATOM 1736 O O . ASP A 1 223 ? -14.478 1.746 7.318 1.00 93.75 223 ASP A O 1
ATOM 1740 N N . LYS A 1 224 ? -14.869 1.797 9.524 1.00 93.88 224 LYS A N 1
ATOM 1741 C CA . LYS A 1 224 ? -14.655 3.248 9.648 1.00 93.88 224 LYS A CA 1
ATOM 1742 C C . LYS A 1 224 ? -13.329 3.704 9.030 1.00 93.88 224 LYS A C 1
ATOM 1744 O O . LYS A 1 224 ? -13.290 4.737 8.370 1.00 93.88 224 LYS A O 1
ATOM 1749 N N . GLU A 1 225 ? -12.246 2.947 9.221 1.00 94.19 225 GLU A N 1
ATOM 1750 C CA . GLU A 1 225 ? -10.917 3.319 8.718 1.00 94.19 225 GLU A CA 1
ATOM 1751 C C . GLU A 1 225 ? -10.854 3.202 7.189 1.00 94.19 225 GLU A C 1
ATOM 1753 O O . GLU A 1 225 ? -10.385 4.124 6.517 1.00 94.19 225 GLU A O 1
ATOM 1758 N N . CYS A 1 226 ? -11.418 2.123 6.640 1.00 95.88 226 CYS A N 1
ATOM 1759 C CA . CYS A 1 226 ? -11.532 1.874 5.205 1.00 95.88 226 CYS A CA 1
ATOM 1760 C C . CYS A 1 226 ? -12.331 2.971 4.485 1.00 95.88 226 CYS A C 1
ATOM 1762 O O . CYS A 1 226 ? -11.881 3.532 3.477 1.00 95.88 226 CYS A O 1
ATOM 1764 N N . ILE A 1 227 ? -13.501 3.322 5.024 1.00 97.25 227 ILE A N 1
ATOM 1765 C CA . ILE A 1 227 ? -14.381 4.354 4.462 1.00 97.25 227 ILE A CA 1
ATOM 1766 C C . ILE A 1 227 ? -13.708 5.726 4.547 1.00 97.25 227 ILE A C 1
ATOM 1768 O O . ILE A 1 227 ? -13.648 6.450 3.549 1.00 97.25 227 ILE A O 1
ATOM 1772 N N . LEU A 1 228 ? -13.138 6.076 5.706 1.00 97.06 228 LEU A N 1
ATOM 1773 C CA . LEU A 1 228 ? -12.437 7.349 5.886 1.00 97.06 228 LEU A CA 1
ATOM 1774 C C . LEU A 1 228 ? -11.250 7.484 4.930 1.00 97.06 228 LEU A C 1
ATOM 1776 O O . LEU A 1 228 ? -11.075 8.549 4.341 1.00 97.06 228 LEU A O 1
ATOM 1780 N N . ALA A 1 229 ? -10.467 6.425 4.720 1.00 97.88 229 ALA A N 1
ATOM 1781 C CA . ALA A 1 229 ? -9.368 6.426 3.758 1.00 97.88 229 ALA A CA 1
ATOM 1782 C C . ALA A 1 229 ? -9.857 6.633 2.321 1.00 97.88 229 ALA A C 1
ATOM 1784 O O . ALA A 1 229 ? -9.308 7.461 1.593 1.00 97.88 229 ALA A O 1
ATOM 1785 N N . SER A 1 230 ? -10.932 5.943 1.939 1.00 97.94 230 SER A N 1
ATOM 1786 C CA . SER A 1 230 ? -11.546 6.060 0.613 1.00 97.94 230 SER A CA 1
ATOM 1787 C C . SER A 1 230 ? -12.013 7.493 0.337 1.00 97.94 230 SER A C 1
ATOM 1789 O O . SER A 1 230 ? -11.678 8.082 -0.694 1.00 97.94 230 SER A O 1
ATOM 1791 N N . LEU A 1 231 ? -12.739 8.096 1.285 1.00 97.75 231 LEU A N 1
ATOM 1792 C CA . LEU A 1 231 ? -13.195 9.488 1.205 1.00 97.75 231 LEU A CA 1
ATOM 1793 C C . LEU A 1 231 ? -12.023 10.478 1.232 1.00 97.75 231 LEU A C 1
ATOM 1795 O O . LEU A 1 231 ? -12.036 11.493 0.527 1.00 97.75 231 LEU A O 1
ATOM 1799 N N . ASN A 1 232 ? -10.986 10.184 2.017 1.00 97.69 232 ASN A N 1
ATOM 1800 C CA . ASN A 1 232 ? -9.782 10.998 2.080 1.00 97.69 232 ASN A CA 1
ATOM 1801 C C . ASN A 1 232 ? -9.087 11.053 0.717 1.00 97.69 232 ASN A C 1
ATOM 1803 O O . ASN A 1 232 ? -8.834 12.152 0.233 1.00 97.69 232 ASN A O 1
ATOM 1807 N N . ILE A 1 233 ? -8.866 9.905 0.066 1.00 97.44 233 ILE A N 1
ATOM 1808 C CA . ILE A 1 233 ? -8.262 9.836 -1.273 1.00 97.44 233 ILE A CA 1
ATOM 1809 C C . ILE A 1 233 ? -9.137 10.569 -2.287 1.00 97.44 233 ILE A C 1
ATOM 1811 O O . ILE A 1 233 ? -8.639 11.429 -3.011 1.00 97.44 233 ILE A O 1
ATOM 1815 N N . LYS A 1 234 ? -10.452 10.312 -2.298 1.00 97.19 234 LYS A N 1
ATOM 1816 C CA . LYS A 1 234 ? -11.373 10.964 -3.244 1.00 97.19 234 LYS A CA 1
ATOM 1817 C C . LYS A 1 234 ? -11.435 12.486 -3.099 1.00 97.19 234 LYS A C 1
ATOM 1819 O O . LYS A 1 234 ? -11.700 13.175 -4.079 1.00 97.19 234 LYS A O 1
ATOM 1824 N N . SER A 1 235 ? -11.166 13.012 -1.905 1.00 96.38 235 SER A N 1
ATOM 1825 C CA . SER A 1 235 ? -11.137 14.454 -1.627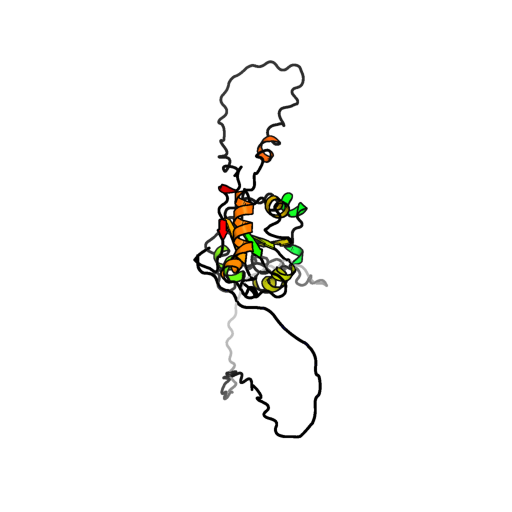 1.00 96.38 235 SER A CA 1
ATOM 1826 C C . SER A 1 235 ? -9.764 15.107 -1.830 1.00 96.38 235 SER A C 1
ATOM 1828 O O . SER A 1 235 ? -9.626 16.315 -1.618 1.00 96.38 235 SER A O 1
ATOM 1830 N N . MET A 1 236 ? -8.735 14.351 -2.225 1.00 96.06 236 MET A N 1
ATOM 1831 C CA . MET A 1 236 ? -7.429 14.920 -2.557 1.00 96.06 236 MET A CA 1
ATOM 1832 C C . MET A 1 236 ? -7.487 15.703 -3.872 1.00 96.06 236 MET A C 1
ATOM 1834 O O . MET A 1 236 ? -8.163 15.320 -4.824 1.00 96.06 236 MET A O 1
ATOM 1838 N N . GLN A 1 237 ? -6.726 16.794 -3.924 1.00 93.50 237 GLN A N 1
ATOM 1839 C CA . GLN A 1 237 ? -6.441 17.541 -5.147 1.00 93.50 237 GLN A CA 1
ATOM 1840 C C . GLN A 1 237 ? -4.945 17.447 -5.445 1.00 93.50 237 GLN A C 1
ATOM 1842 O O . GLN A 1 237 ? -4.118 17.431 -4.514 1.00 93.50 237 GLN A O 1
ATOM 1847 N N . PHE A 1 238 ? -4.633 17.352 -6.734 1.00 89.56 238 PHE A N 1
ATOM 1848 C CA . PHE A 1 238 ? -3.288 17.217 -7.269 1.00 89.56 238 PHE A CA 1
ATOM 1849 C C . PHE A 1 238 ? -3.041 18.350 -8.261 1.00 89.56 238 PHE A C 1
ATOM 1851 O O . PHE A 1 238 ? -3.828 18.558 -9.182 1.00 89.56 238 PHE A O 1
ATOM 1858 N N . ASP A 1 239 ? -1.944 19.075 -8.060 1.00 82.12 239 ASP A N 1
ATOM 1859 C CA . ASP A 1 239 ? -1.543 20.140 -8.970 1.00 82.12 239 ASP A CA 1
ATOM 1860 C C . ASP A 1 239 ? -0.760 19.533 -10.143 1.00 82.12 239 ASP A C 1
ATOM 1862 O O . ASP A 1 239 ? 0.265 18.879 -9.946 1.00 82.12 239 ASP A O 1
ATOM 1866 N N . ASP A 1 240 ? -1.194 19.802 -11.376 1.00 63.44 240 ASP A N 1
ATOM 1867 C CA . ASP A 1 240 ? -0.547 19.337 -12.620 1.00 63.44 240 ASP A CA 1
ATOM 1868 C C . ASP A 1 240 ? 0.822 19.998 -12.907 1.00 63.44 240 ASP A C 1
ATOM 1870 O O . ASP A 1 240 ? 1.409 19.852 -13.984 1.00 63.44 240 ASP A O 1
ATOM 1874 N N . SER A 1 241 ? 1.382 20.710 -11.930 1.00 55.72 241 SER A N 1
ATOM 1875 C CA . SER A 1 241 ? 2.636 21.465 -12.020 1.00 55.72 241 SER A CA 1
ATOM 1876 C C . SER A 1 241 ? 3.851 20.607 -12.394 1.00 55.72 241 SER A C 1
ATOM 1878 O O . SER A 1 241 ? 4.831 21.132 -12.928 1.00 55.72 241 SER A O 1
ATOM 1880 N N . ILE A 1 242 ? 3.791 19.284 -12.191 1.00 55.00 242 ILE A N 1
ATOM 1881 C CA . ILE A 1 242 ? 4.859 18.351 -12.594 1.00 55.00 242 ILE A CA 1
ATOM 1882 C C . ILE A 1 242 ? 5.021 18.298 -14.129 1.00 55.00 242 ILE A C 1
ATOM 1884 O O . ILE A 1 242 ? 6.113 18.027 -14.623 1.00 55.00 242 ILE A O 1
ATOM 1888 N N . GLY A 1 243 ? 3.996 18.669 -14.907 1.00 49.66 243 GLY A N 1
ATOM 1889 C CA . GLY A 1 243 ? 4.070 18.760 -16.372 1.00 49.66 243 GLY A CA 1
ATOM 1890 C C . GLY A 1 243 ? 4.527 20.114 -16.938 1.00 49.66 243 GLY A C 1
ATOM 1891 O O . GLY A 1 243 ? 4.662 20.228 -18.160 1.00 49.66 243 GLY A O 1
ATOM 1892 N N . VAL A 1 244 ? 4.730 21.136 -16.095 1.00 43.97 244 VAL A N 1
ATOM 1893 C CA . VAL A 1 244 ? 5.053 22.517 -16.519 1.00 43.97 244 VAL A CA 1
ATOM 1894 C C . VAL A 1 244 ? 6.536 22.849 -16.324 1.00 43.97 244 VAL A C 1
ATOM 1896 O O . VAL A 1 244 ? 7.102 23.615 -17.101 1.00 43.97 244 VAL A O 1
ATOM 1899 N N . LEU A 1 245 ? 7.222 22.206 -15.375 1.00 45.00 245 LEU A N 1
ATOM 1900 C CA . LEU A 1 245 ? 8.646 22.475 -15.129 1.00 45.00 245 LEU A CA 1
ATOM 1901 C C . LEU A 1 245 ? 9.599 21.881 -16.183 1.00 45.00 245 LEU A C 1
ATOM 1903 O O . LEU A 1 245 ? 10.757 22.281 -16.232 1.00 45.00 245 LEU A O 1
ATOM 1907 N N . GLN A 1 246 ? 9.123 21.009 -17.082 1.00 48.69 246 GLN A N 1
ATOM 1908 C CA . GLN A 1 246 ? 9.892 20.583 -18.265 1.00 48.69 246 GLN A CA 1
ATOM 1909 C C . GLN A 1 246 ? 9.642 21.446 -19.515 1.00 48.69 246 GLN A C 1
ATOM 1911 O O . GLN A 1 246 ? 10.430 21.384 -20.455 1.00 48.69 246 GLN A O 1
ATOM 1916 N N . ALA A 1 247 ? 8.587 22.270 -19.536 1.00 40.31 247 ALA A N 1
ATOM 1917 C CA . ALA A 1 247 ? 8.245 23.121 -20.682 1.00 40.31 247 ALA A CA 1
ATOM 1918 C C . ALA A 1 247 ? 8.839 24.543 -20.600 1.00 40.31 247 ALA A C 1
ATOM 1920 O O . ALA A 1 247 ? 8.708 25.313 -21.547 1.00 40.31 247 ALA A O 1
ATOM 1921 N N . ASN A 1 248 ? 9.540 24.874 -19.510 1.00 35.91 248 ASN A N 1
ATOM 1922 C CA . ASN A 1 248 ? 10.209 26.164 -19.311 1.00 35.91 248 ASN A CA 1
ATOM 1923 C C . ASN A 1 248 ? 11.737 26.112 -19.514 1.00 35.91 248 ASN A C 1
ATOM 1925 O O . ASN A 1 248 ? 12.464 26.927 -18.954 1.00 35.91 248 ASN A O 1
ATOM 1929 N N . SER A 1 249 ? 12.252 25.199 -20.345 1.00 43.28 249 SER A N 1
ATOM 1930 C CA . SER A 1 249 ? 13.629 25.311 -20.861 1.00 43.28 249 SER A CA 1
ATOM 1931 C C . SER A 1 249 ? 13.751 26.230 -22.089 1.00 43.28 249 SER A C 1
ATOM 1933 O O . SER A 1 249 ? 14.854 26.460 -22.579 1.00 43.28 249 SER A O 1
ATOM 1935 N N . GLN A 1 250 ? 12.657 26.832 -22.570 1.00 48.12 250 GLN A N 1
ATOM 1936 C CA . GLN A 1 250 ? 12.707 27.898 -23.578 1.00 48.12 250 GLN A CA 1
ATOM 1937 C C . GLN A 1 250 ? 12.881 29.264 -22.905 1.00 48.12 250 GLN A C 1
ATOM 1939 O O . GLN A 1 250 ? 11.928 30.014 -22.719 1.00 48.12 250 GLN A O 1
ATOM 1944 N N . GLY A 1 251 ? 14.113 29.572 -22.504 1.00 45.38 251 GLY A N 1
ATOM 1945 C CA . GLY A 1 251 ? 14.422 30.815 -21.799 1.00 45.38 251 GLY A CA 1
ATOM 1946 C C . GLY A 1 251 ? 15.873 31.271 -21.905 1.00 45.38 251 GLY A C 1
ATOM 1947 O O . GLY A 1 251 ? 16.370 31.896 -20.977 1.00 45.38 251 GLY A O 1
ATOM 1948 N N . PHE A 1 252 ? 16.568 30.964 -23.003 1.00 45.56 252 PHE A N 1
ATOM 1949 C CA . PHE A 1 252 ? 17.800 31.671 -23.364 1.00 45.56 252 PHE A CA 1
ATOM 1950 C C . PHE A 1 252 ? 17.945 31.740 -24.887 1.00 45.56 252 PHE A C 1
ATOM 1952 O O . PHE A 1 252 ? 18.576 30.897 -25.517 1.00 45.56 252 PHE A O 1
ATOM 1959 N N . THR A 1 253 ? 17.321 32.746 -25.493 1.00 51.81 253 THR A N 1
ATOM 1960 C CA . THR A 1 253 ? 17.645 33.179 -26.857 1.00 51.81 253 THR A CA 1
ATOM 1961 C C . THR A 1 253 ? 18.638 34.337 -26.755 1.00 51.81 253 THR A C 1
ATOM 1963 O O . THR A 1 253 ? 18.255 35.390 -26.235 1.00 51.81 253 THR A O 1
ATOM 1966 N N . PRO A 1 254 ? 19.901 34.190 -27.197 1.00 44.31 254 PRO A N 1
ATOM 1967 C CA . PRO A 1 254 ? 20.813 35.322 -27.264 1.00 44.31 254 PRO A CA 1
ATOM 1968 C C . PRO A 1 254 ? 20.304 36.349 -28.296 1.00 44.31 254 PRO A C 1
ATOM 1970 O O . PRO A 1 254 ? 19.634 35.968 -29.261 1.00 44.31 254 PRO A O 1
ATOM 1973 N N . PRO A 1 255 ? 20.580 37.651 -28.110 1.00 43.41 255 PRO A N 1
ATOM 1974 C CA . PRO A 1 255 ? 20.088 38.688 -29.010 1.00 43.41 255 PRO A CA 1
ATOM 1975 C C . PRO A 1 255 ? 20.730 38.538 -30.396 1.00 43.41 255 PRO A C 1
ATOM 1977 O O . PRO A 1 255 ? 21.954 38.576 -30.498 1.00 43.41 255 PRO A O 1
ATOM 1980 N N . GLY A 1 256 ? 19.917 38.403 -31.451 1.00 54.22 256 GLY A N 1
ATOM 1981 C CA . GLY A 1 256 ? 20.382 38.553 -32.839 1.00 54.22 256 GLY A CA 1
ATOM 1982 C C . GLY A 1 256 ? 20.077 37.421 -33.825 1.00 54.22 256 GLY A C 1
ATOM 1983 O O . GLY A 1 256 ? 20.863 37.238 -34.748 1.00 54.22 256 GLY A O 1
ATOM 1984 N N . MET A 1 257 ? 18.982 36.666 -33.679 1.00 50.28 257 MET A N 1
ATOM 1985 C CA . MET A 1 257 ? 18.614 35.660 -34.687 1.00 50.28 257 MET A CA 1
ATOM 1986 C C . MET A 1 257 ? 17.196 35.885 -35.212 1.00 50.28 257 MET A C 1
ATOM 1988 O O . MET A 1 257 ? 16.201 35.664 -34.520 1.00 50.28 257 MET A O 1
ATOM 1992 N N . ASP A 1 258 ? 17.142 36.380 -36.445 1.00 39.50 258 ASP A N 1
ATOM 1993 C CA . ASP A 1 258 ? 15.931 36.752 -37.156 1.00 39.50 258 ASP A CA 1
ATOM 1994 C C . ASP A 1 258 ? 15.063 35.531 -37.479 1.00 39.50 258 ASP A C 1
ATOM 1996 O O . ASP A 1 258 ? 15.519 34.503 -37.985 1.00 39.50 258 ASP A O 1
ATOM 2000 N N . ARG A 1 259 ? 13.766 35.669 -37.196 1.00 52.41 259 ARG A N 1
ATOM 2001 C CA . ARG A 1 259 ? 12.721 34.718 -37.576 1.00 52.41 259 ARG A CA 1
ATOM 2002 C C . ARG A 1 259 ? 12.623 34.615 -39.097 1.00 52.41 259 ARG A C 1
ATOM 2004 O O . ARG A 1 259 ? 12.181 35.558 -39.745 1.00 52.41 259 ARG A O 1
ATOM 2011 N N . SER A 1 260 ? 12.860 33.428 -39.646 1.00 40.66 260 SER A N 1
ATOM 2012 C CA . SER A 1 260 ? 12.195 33.003 -40.882 1.00 40.66 260 SER A CA 1
ATOM 2013 C C . SER A 1 260 ? 12.168 31.479 -41.008 1.00 40.66 260 SER A C 1
ATOM 2015 O O . SER A 1 260 ? 13.212 30.849 -41.135 1.00 40.66 260 SER A O 1
ATOM 2017 N N . SER A 1 261 ? 10.957 30.909 -40.937 1.00 40.06 261 SER A N 1
ATOM 2018 C CA . SER A 1 261 ? 10.433 29.770 -41.727 1.00 40.06 261 SER A CA 1
ATOM 2019 C C . SER A 1 261 ? 9.333 29.033 -40.943 1.00 40.06 261 SER A C 1
ATOM 2021 O O . SER A 1 261 ? 9.587 28.589 -39.822 1.00 40.06 261 SER A O 1
ATOM 2023 N N . PRO A 1 262 ? 8.112 28.890 -41.493 1.00 51.53 262 PRO A N 1
ATOM 2024 C CA . PRO A 1 262 ? 7.109 27.979 -40.971 1.00 51.53 262 PRO A CA 1
ATOM 2025 C C . PRO A 1 262 ? 7.301 26.639 -41.680 1.00 51.53 262 PRO A C 1
ATOM 2027 O O . PRO A 1 262 ? 6.905 26.506 -42.834 1.00 51.53 262 PRO A O 1
ATOM 2030 N N . ASP A 1 263 ? 7.913 25.660 -41.019 1.00 36.16 263 ASP A N 1
ATOM 2031 C CA . ASP A 1 263 ? 7.880 24.300 -41.547 1.00 36.16 263 ASP A CA 1
ATOM 2032 C C . ASP A 1 263 ? 7.483 23.292 -40.474 1.00 36.16 263 ASP A C 1
ATOM 2034 O O . ASP A 1 263 ? 7.986 23.253 -39.348 1.00 36.16 263 ASP A O 1
ATOM 2038 N N . SER A 1 264 ? 6.470 22.535 -40.856 1.00 44.91 264 SER A N 1
ATOM 2039 C CA . SER A 1 264 ? 5.769 21.510 -40.113 1.00 44.91 264 SER A CA 1
ATOM 2040 C C . SER A 1 264 ? 6.718 20.489 -39.491 1.00 44.91 264 SER A C 1
ATOM 2042 O O . SER A 1 264 ? 7.363 19.715 -40.190 1.00 44.91 264 SER A O 1
ATOM 2044 N N . SER A 1 265 ? 6.733 20.424 -38.161 1.00 41.97 265 SER A N 1
ATOM 2045 C CA . SER A 1 265 ? 7.251 19.266 -37.429 1.00 41.97 265 SER A CA 1
ATOM 2046 C C . SER A 1 265 ? 6.075 18.547 -36.769 1.00 41.97 265 SER A C 1
ATOM 2048 O O . SER A 1 265 ? 5.264 19.206 -36.109 1.00 41.97 265 SER A O 1
ATOM 2050 N N . PRO A 1 266 ? 5.924 17.223 -36.957 1.00 41.00 266 PRO A N 1
ATOM 2051 C CA . PRO A 1 266 ? 4.776 16.502 -36.449 1.00 41.00 266 PRO A CA 1
ATOM 2052 C C . PRO A 1 266 ? 4.865 16.490 -34.929 1.00 41.00 266 PRO A C 1
ATOM 2054 O O . PRO A 1 266 ? 5.838 16.017 -34.340 1.00 41.00 266 PRO A O 1
ATOM 2057 N N . VAL A 1 267 ? 3.824 17.026 -34.304 1.00 42.34 267 VAL A N 1
ATOM 2058 C CA . VAL A 1 267 ? 3.532 16.846 -32.890 1.00 42.34 267 VAL A CA 1
ATOM 2059 C C . VAL A 1 267 ? 3.471 15.339 -32.653 1.00 42.34 267 VAL A C 1
ATOM 2061 O O . VAL A 1 267 ? 2.460 14.698 -32.934 1.00 42.34 267 VAL A O 1
ATOM 2064 N N . HIS A 1 268 ? 4.565 14.752 -32.161 1.00 42.25 268 HIS A N 1
ATOM 2065 C CA . HIS A 1 268 ? 4.498 13.498 -31.426 1.00 42.25 268 HIS A CA 1
ATOM 2066 C C . HIS A 1 268 ? 3.700 13.826 -30.168 1.00 42.25 268 HIS A C 1
ATOM 2068 O O . HIS A 1 268 ? 4.237 14.225 -29.134 1.00 42.25 268 HIS A O 1
ATOM 2074 N N . GLY A 1 269 ? 2.378 13.751 -30.314 1.00 40.47 269 GLY A N 1
ATOM 2075 C CA . GLY A 1 269 ? 1.444 13.724 -29.217 1.00 40.47 269 GLY A CA 1
ATOM 2076 C C . GLY A 1 269 ? 1.755 12.468 -28.432 1.00 40.47 269 GLY A C 1
ATOM 2077 O O . GLY A 1 269 ? 1.160 11.421 -28.666 1.00 40.47 269 GLY A O 1
ATOM 2078 N N . PHE A 1 270 ? 2.699 12.572 -27.496 1.00 38.16 270 PHE A N 1
ATOM 2079 C CA . PHE A 1 270 ? 2.609 11.783 -26.288 1.00 38.16 270 PHE A CA 1
ATOM 2080 C C . PHE A 1 270 ? 1.210 12.064 -25.767 1.00 38.16 270 PHE A C 1
ATOM 2082 O O . PHE A 1 270 ? 0.922 13.170 -25.304 1.00 38.16 270 PHE A O 1
ATOM 2089 N N . VAL A 1 271 ? 0.324 11.089 -25.951 1.00 40.31 271 VAL A N 1
ATOM 2090 C CA . VAL A 1 271 ? -0.936 10.998 -25.235 1.00 40.31 271 VAL A CA 1
ATOM 2091 C C . VAL A 1 271 ? -0.520 11.050 -23.775 1.00 40.31 271 VAL A C 1
ATOM 2093 O O . VAL A 1 271 ? -0.080 10.053 -23.209 1.00 40.31 271 VAL A O 1
ATOM 2096 N N . ARG A 1 272 ? -0.520 12.259 -23.202 1.00 49.88 272 ARG A N 1
ATOM 2097 C CA . ARG A 1 272 ? -0.323 12.450 -21.775 1.00 49.88 272 ARG A CA 1
ATOM 2098 C C . ARG A 1 272 ? -1.424 11.604 -21.164 1.00 49.88 272 ARG A C 1
ATOM 2100 O O . ARG A 1 272 ? -2.598 11.898 -21.390 1.00 49.88 272 ARG A O 1
ATOM 2107 N N . GLN A 1 273 ? -1.051 10.521 -20.479 1.00 48.56 273 GLN A N 1
ATOM 2108 C CA . GLN A 1 273 ? -1.972 9.859 -19.565 1.00 48.56 273 GLN A CA 1
ATOM 2109 C C . GLN A 1 273 ? -2.618 10.985 -18.771 1.00 48.56 273 GLN A C 1
ATOM 2111 O O . GLN A 1 273 ? -1.895 11.835 -18.247 1.00 48.56 273 GLN A O 1
ATOM 2116 N N . ALA A 1 274 ? -3.947 11.072 -18.832 1.00 51.44 274 ALA A N 1
ATOM 2117 C CA . ALA A 1 274 ? -4.688 12.135 -18.182 1.00 51.44 274 ALA A CA 1
ATOM 2118 C C . ALA A 1 274 ? -4.256 12.144 -16.715 1.00 51.44 274 ALA A C 1
ATOM 2120 O O . ALA A 1 274 ? -4.594 11.230 -15.966 1.00 51.44 274 ALA A O 1
ATOM 2121 N N . SER A 1 275 ? -3.419 13.116 -16.346 1.00 60.12 275 SER A N 1
ATOM 2122 C CA . SER A 1 275 ? -2.979 13.276 -14.971 1.00 60.12 275 SER A CA 1
ATOM 2123 C C . SER A 1 275 ? -4.243 13.492 -14.165 1.00 60.12 275 SER A C 1
ATOM 2125 O O . SER A 1 275 ? -5.066 14.354 -14.489 1.00 60.12 275 SER A O 1
ATOM 2127 N N . VAL A 1 276 ? -4.467 12.626 -13.185 1.00 69.31 276 VAL A N 1
ATOM 2128 C CA . VAL A 1 276 ? -5.642 12.725 -12.339 1.00 69.31 276 VAL A CA 1
ATOM 2129 C C . VAL A 1 276 ? -5.454 13.954 -11.452 1.00 69.31 276 VAL A C 1
ATOM 2131 O O . VAL A 1 276 ? -4.772 13.907 -10.433 1.00 69.31 276 VAL A O 1
ATOM 2134 N N . THR A 1 277 ? -6.064 15.067 -11.855 1.00 80.44 277 THR A N 1
ATOM 2135 C CA . THR A 1 277 ? -6.054 16.342 -11.114 1.00 80.44 277 THR A CA 1
ATOM 2136 C C . THR A 1 277 ? -6.859 16.272 -9.819 1.00 80.44 277 THR A C 1
ATOM 2138 O O . THR A 1 277 ? -6.653 17.043 -8.882 1.00 80.44 277 THR A O 1
ATOM 2141 N N . THR A 1 278 ? -7.795 15.325 -9.743 1.00 87.94 278 THR A N 1
ATOM 2142 C CA . THR A 1 278 ? -8.748 15.180 -8.642 1.00 87.94 278 THR A CA 1
ATOM 2143 C C . THR A 1 278 ? -8.842 13.730 -8.194 1.00 87.94 278 THR A C 1
ATOM 2145 O O . THR A 1 278 ? -9.059 12.824 -8.993 1.00 87.94 278 THR A O 1
ATOM 2148 N N . GLY A 1 279 ? -8.731 13.495 -6.888 1.00 90.12 279 GLY A N 1
ATOM 2149 C CA . GLY A 1 279 ? -8.746 12.154 -6.311 1.00 90.12 279 GLY A CA 1
ATOM 2150 C C . GLY A 1 279 ? -10.035 11.367 -6.561 1.00 90.12 279 GLY A C 1
ATOM 2151 O O . GLY A 1 279 ? -10.042 10.144 -6.438 1.00 90.12 279 GLY A O 1
ATOM 2152 N N . SER A 1 280 ? -11.122 12.032 -6.964 1.00 91.94 280 SER A N 1
ATOM 2153 C CA . SER A 1 280 ? -12.393 11.396 -7.322 1.00 91.94 280 SER A CA 1
ATOM 2154 C C . SER A 1 280 ? -12.251 10.339 -8.419 1.00 91.94 280 SER A C 1
ATOM 2156 O O . SER A 1 280 ? -12.987 9.350 -8.385 1.00 91.94 280 SER A O 1
ATOM 2158 N N . ASN A 1 281 ? -11.293 10.526 -9.335 1.00 93.31 281 ASN A N 1
ATOM 2159 C CA . ASN A 1 281 ? -11.054 9.644 -10.480 1.00 93.31 281 ASN A CA 1
ATOM 2160 C C . ASN A 1 281 ? -10.031 8.533 -10.196 1.00 93.31 281 ASN A C 1
ATOM 2162 O O . ASN A 1 281 ? -9.770 7.721 -11.080 1.00 93.31 281 ASN A O 1
ATOM 2166 N N . ILE A 1 282 ? -9.446 8.482 -8.994 1.00 96.25 282 ILE A N 1
ATOM 2167 C CA . ILE A 1 282 ? -8.518 7.409 -8.628 1.00 96.25 282 ILE A CA 1
ATOM 2168 C C . ILE A 1 282 ? -9.315 6.097 -8.508 1.00 96.25 282 ILE A C 1
ATOM 2170 O O . ILE A 1 282 ? -10.329 6.070 -7.795 1.00 96.25 282 ILE A O 1
ATOM 2174 N N . PRO A 1 283 ? -8.891 5.016 -9.190 1.00 97.50 283 PRO A N 1
ATOM 2175 C CA . PRO A 1 283 ? -9.508 3.702 -9.056 1.00 97.50 283 PRO A CA 1
ATOM 2176 C C . PRO A 1 283 ? -9.207 3.130 -7.666 1.00 97.50 283 PRO A C 1
ATOM 2178 O O . PRO A 1 283 ? -8.047 2.953 -7.294 1.00 97.50 283 PRO A O 1
ATOM 2181 N N . ILE A 1 284 ? -10.258 2.868 -6.887 1.00 98.12 284 ILE A N 1
ATOM 2182 C CA . ILE A 1 284 ? -10.159 2.372 -5.510 1.00 98.12 284 ILE A CA 1
ATOM 2183 C C . ILE A 1 284 ? -11.039 1.130 -5.367 1.00 98.12 284 ILE A C 1
ATOM 2185 O O . ILE A 1 284 ? -12.205 1.156 -5.764 1.00 98.12 284 ILE A O 1
ATOM 2189 N N . ILE A 1 285 ? -10.489 0.076 -4.767 1.00 98.31 285 ILE A N 1
ATOM 2190 C CA . ILE A 1 285 ? -11.229 -1.072 -4.239 1.00 98.31 285 ILE A CA 1
ATOM 2191 C C . ILE A 1 285 ? -11.032 -1.080 -2.727 1.00 98.31 285 ILE A C 1
ATOM 2193 O O . ILE A 1 285 ? -9.900 -1.080 -2.242 1.00 98.31 285 ILE A O 1
ATOM 2197 N N . THR A 1 286 ? -12.136 -1.105 -1.994 1.00 97.81 286 THR A N 1
ATOM 2198 C CA . THR A 1 286 ? -12.141 -1.085 -0.533 1.00 97.81 286 THR A CA 1
ATOM 2199 C C . THR A 1 286 ? -12.827 -2.344 -0.037 1.00 97.81 286 THR A C 1
ATOM 2201 O O . THR A 1 286 ? -13.945 -2.636 -0.455 1.00 97.81 286 THR A O 1
ATOM 2204 N N . GLU A 1 287 ? -12.151 -3.096 0.824 1.00 95.44 287 GLU A N 1
ATOM 2205 C CA . GLU A 1 287 ? -12.763 -4.204 1.553 1.00 95.44 287 GLU A CA 1
ATOM 2206 C C . GLU A 1 287 ? -13.668 -3.643 2.657 1.00 95.44 287 GLU A C 1
ATOM 2208 O O . GLU A 1 287 ? -13.237 -2.792 3.443 1.00 95.44 287 GLU A O 1
ATOM 2213 N N . LEU A 1 288 ? -14.913 -4.121 2.691 1.00 94.56 288 LEU A N 1
ATOM 2214 C CA . LEU A 1 288 ? -15.898 -3.824 3.727 1.00 94.56 288 LEU A CA 1
ATOM 2215 C C . LEU A 1 288 ? -16.361 -5.140 4.349 1.00 94.56 288 LEU A C 1
ATOM 2217 O O . LEU A 1 288 ? -16.547 -6.132 3.643 1.00 94.56 288 LEU A O 1
ATOM 2221 N N . VAL A 1 289 ? -16.536 -5.136 5.664 1.00 91.19 289 VAL A N 1
ATOM 2222 C CA . VAL A 1 289 ? -17.023 -6.278 6.442 1.00 91.19 289 VAL A CA 1
ATOM 2223 C C . VAL A 1 289 ? -18.544 -6.245 6.547 1.00 91.19 289 VAL A C 1
ATOM 2225 O O . VAL A 1 289 ? -19.190 -7.290 6.499 1.00 91.19 289 VAL A O 1
ATOM 2228 N N . ASN A 1 290 ? -19.127 -5.055 6.701 1.00 90.69 290 ASN A N 1
ATOM 2229 C CA . ASN A 1 290 ? -20.563 -4.889 6.856 1.00 90.69 290 ASN A CA 1
ATOM 2230 C C . ASN A 1 290 ? -21.204 -4.425 5.545 1.00 90.69 290 ASN A C 1
ATOM 2232 O O . ASN A 1 290 ? -21.006 -3.291 5.123 1.00 90.69 290 ASN A O 1
ATOM 2236 N N . ASP A 1 291 ? -22.051 -5.273 4.958 1.00 91.19 291 ASP A N 1
ATOM 2237 C CA . ASP A 1 291 ? -22.750 -5.013 3.689 1.00 91.19 291 ASP A CA 1
ATOM 2238 C C . ASP A 1 291 ? -23.618 -3.739 3.678 1.00 91.19 291 ASP A C 1
ATOM 2240 O O . ASP A 1 291 ? -24.010 -3.263 2.613 1.00 91.19 291 ASP A O 1
ATOM 2244 N N . SER A 1 292 ? -23.990 -3.211 4.850 1.00 92.69 292 SER A N 1
ATOM 2245 C CA . SER A 1 292 ? -24.807 -1.991 4.945 1.00 92.69 292 SER A CA 1
ATOM 2246 C C . SER A 1 292 ? -24.009 -0.697 4.752 1.00 92.69 292 SER A C 1
ATOM 2248 O O . SER A 1 292 ? -24.623 0.356 4.560 1.00 92.69 292 SER A O 1
ATOM 2250 N N . ASN A 1 293 ? -22.680 -0.766 4.863 1.00 90.50 293 ASN A N 1
ATOM 2251 C CA . ASN A 1 293 ? -21.753 0.358 4.730 1.00 90.50 293 ASN A CA 1
ATOM 2252 C C . ASN A 1 293 ? -21.345 0.592 3.268 1.00 90.50 293 ASN A C 1
ATOM 2254 O O . ASN A 1 293 ? -21.101 1.774 2.926 1.00 90.50 293 ASN A O 1
#

Secondary structure (DSSP, 8-state):
-----------------------------------------------------------------PPP----------STTSTTSTTS---B-TTSSBB------GGGTB--HHHHHHS---SEEEEEEE--SSSPP--THHHHTGGGBTTS-TTTPPPEEEEE-HHHHHHHGGGTTTSSSEEEEES-TT-HHHHHHTTGGGEEEEEEEES-TTS-S-GGGTTHHHHHHHHHHHT-B--GGGGTTTS-------S----------------------BGGGS-EEE--S-TT-

pLDDT: mean 70.28, std 28.46, range [25.56, 98.62]

InterPro domains:
  IPR003148 Regulator of K+ conductance, N-terminal lobe [PF22614] (121-285)
  IPR003148 Regulator of K+ conductance, N-terminal lobe [PS51201] (122-266)
  IPR047871 Calcium-activated potassium channel slowpoke-like [PTHR10027] (31-293)